Protein AF-A0A969K139-F1 (afdb_monomer)

Structure (mmCIF, N/CA/C/O backbone):
data_AF-A0A969K139-F1
#
_entry.id   AF-A0A969K139-F1
#
loop_
_atom_site.group_PDB
_atom_site.id
_atom_site.type_symbol
_atom_site.label_atom_id
_atom_site.label_alt_id
_atom_site.label_comp_id
_atom_site.label_asym_id
_atom_site.label_entity_id
_atom_site.label_seq_id
_atom_site.pdbx_PDB_ins_code
_atom_site.Cartn_x
_atom_site.Cartn_y
_atom_site.Cartn_z
_atom_site.occupancy
_atom_site.B_iso_or_equiv
_atom_site.auth_seq_id
_atom_site.auth_comp_id
_atom_site.auth_asym_id
_atom_site.auth_atom_id
_atom_site.pdbx_PDB_model_num
ATOM 1 N N . MET A 1 1 ? 28.674 -40.954 -43.377 1.00 73.88 1 MET A N 1
ATOM 2 C CA . MET A 1 1 ? 28.525 -39.480 -43.358 1.00 73.88 1 MET A CA 1
ATOM 3 C C . MET A 1 1 ? 29.908 -38.858 -43.342 1.00 73.88 1 MET A C 1
ATOM 5 O O . MET A 1 1 ? 30.751 -39.352 -42.604 1.00 73.88 1 MET A O 1
ATOM 9 N N . SER A 1 2 ? 30.179 -37.854 -44.178 1.00 93.88 2 SER A N 1
ATOM 10 C CA . SER A 1 2 ? 31.501 -37.220 -44.230 1.00 93.88 2 SER A CA 1
ATOM 11 C C . SER A 1 2 ? 31.693 -36.279 -43.036 1.00 93.88 2 SER A C 1
ATOM 13 O O . SER A 1 2 ? 30.776 -35.576 -42.612 1.00 93.88 2 SER A O 1
ATOM 15 N N . LEU A 1 3 ? 32.907 -36.259 -42.488 1.00 93.44 3 LEU A N 1
ATOM 16 C CA . LEU A 1 3 ? 33.293 -35.436 -41.337 1.00 93.44 3 LEU A CA 1
ATOM 17 C C . LEU A 1 3 ? 33.066 -33.929 -41.596 1.00 93.44 3 LEU A C 1
ATOM 19 O O . LEU A 1 3 ? 32.711 -33.182 -40.690 1.00 93.44 3 LEU A O 1
ATOM 23 N N . SER A 1 4 ? 33.152 -33.508 -42.861 1.00 93.56 4 SER A N 1
ATOM 24 C CA . SER A 1 4 ? 32.826 -32.150 -43.314 1.00 93.56 4 SER A CA 1
ATOM 25 C C . SER A 1 4 ? 31.363 -31.754 -43.045 1.00 93.56 4 SER A C 1
ATOM 27 O O . SER A 1 4 ? 31.111 -30.640 -42.586 1.00 93.56 4 SER A O 1
ATOM 29 N N . THR A 1 5 ? 30.401 -32.667 -43.237 1.00 96.19 5 THR A N 1
ATOM 30 C CA . THR A 1 5 ? 28.981 -32.396 -42.952 1.00 96.19 5 THR A CA 1
ATOM 31 C C . THR A 1 5 ? 28.747 -32.184 -41.459 1.00 96.19 5 THR A C 1
ATOM 33 O O . THR A 1 5 ? 28.040 -31.258 -41.072 1.00 96.19 5 THR A O 1
ATOM 36 N N . ILE A 1 6 ? 29.384 -32.996 -40.611 1.00 96.62 6 ILE A N 1
ATOM 37 C CA . ILE A 1 6 ? 29.243 -32.896 -39.151 1.00 96.62 6 ILE A CA 1
ATOM 38 C C . ILE A 1 6 ? 29.784 -31.550 -38.647 1.00 96.62 6 ILE A C 1
ATOM 40 O O . ILE A 1 6 ? 29.132 -30.892 -37.833 1.00 96.62 6 ILE A O 1
ATOM 44 N N . ILE A 1 7 ? 30.933 -31.102 -39.167 1.00 96.62 7 ILE A N 1
ATOM 45 C CA . ILE A 1 7 ? 31.527 -29.808 -38.795 1.00 96.62 7 ILE A CA 1
ATOM 46 C C . ILE A 1 7 ? 30.631 -28.646 -39.234 1.00 96.62 7 ILE A C 1
ATOM 48 O O . ILE A 1 7 ? 30.391 -27.732 -38.446 1.00 96.62 7 ILE A O 1
ATOM 52 N N . SER A 1 8 ? 30.101 -28.686 -40.459 1.00 96.12 8 SER A N 1
ATOM 53 C CA . SER A 1 8 ? 29.227 -27.625 -40.973 1.00 96.12 8 SER A CA 1
ATOM 54 C C . SER A 1 8 ? 27.947 -27.478 -40.142 1.00 96.12 8 SER A C 1
ATOM 56 O O . SER A 1 8 ? 27.584 -26.362 -39.766 1.00 96.12 8 SER A O 1
ATOM 58 N N . VAL A 1 9 ? 27.310 -28.597 -39.778 1.00 97.50 9 VAL A N 1
ATOM 59 C CA . VAL A 1 9 ? 26.106 -28.592 -38.931 1.00 97.50 9 VAL A CA 1
ATOM 60 C C . VAL A 1 9 ? 26.424 -28.079 -37.525 1.00 97.50 9 VAL A C 1
ATOM 62 O O . VAL A 1 9 ? 25.704 -27.229 -37.004 1.00 97.50 9 VAL A O 1
ATOM 65 N N . SER A 1 10 ? 27.530 -28.538 -36.932 1.00 97.69 10 SER A N 1
ATOM 66 C CA . SER A 1 10 ? 27.956 -28.109 -35.592 1.00 97.69 10 SER A CA 1
ATOM 67 C C . SER A 1 10 ? 28.217 -26.603 -35.526 1.00 97.69 10 SER A C 1
ATOM 69 O O . SER A 1 10 ? 27.772 -25.938 -34.592 1.00 97.69 10 SER A O 1
ATOM 71 N N . LEU A 1 11 ? 28.887 -26.046 -36.540 1.00 97.19 11 LEU A N 1
ATOM 72 C CA . LEU A 1 11 ? 29.184 -24.616 -36.606 1.00 97.19 11 LEU A CA 1
ATOM 73 C C . LEU A 1 11 ? 27.906 -23.773 -36.742 1.00 97.19 11 LEU A C 1
ATOM 75 O O . LEU A 1 11 ? 27.771 -22.752 -36.067 1.00 97.19 11 LEU A O 1
ATOM 79 N N . GLY A 1 12 ? 26.950 -24.223 -37.563 1.00 97.94 12 GLY A N 1
ATOM 80 C CA . GLY A 1 12 ? 25.647 -23.566 -37.692 1.00 97.94 12 GLY A CA 1
ATOM 81 C C . GLY A 1 12 ? 24.876 -23.547 -36.371 1.00 97.94 12 GLY A C 1
ATOM 82 O O . GLY A 1 12 ? 24.325 -22.516 -35.988 1.00 97.94 12 GLY A O 1
ATOM 83 N N . LEU A 1 13 ? 24.904 -24.658 -35.632 1.00 97.44 13 LEU A N 1
ATOM 84 C CA . LEU A 1 13 ? 24.244 -24.771 -34.334 1.00 97.44 13 LEU A CA 1
ATOM 85 C C . LEU A 1 13 ? 24.850 -23.792 -33.313 1.00 97.44 13 LEU A C 1
ATOM 87 O O . LEU A 1 13 ? 24.114 -23.044 -32.672 1.00 97.44 13 LEU A O 1
ATOM 91 N N . ILE A 1 14 ? 26.184 -23.733 -33.219 1.00 98.12 14 ILE A N 1
ATOM 92 C CA . ILE A 1 14 ? 26.899 -22.800 -32.328 1.00 98.12 14 ILE A CA 1
ATOM 93 C C . ILE A 1 14 ? 26.521 -21.348 -32.638 1.00 98.12 14 ILE A C 1
ATOM 95 O O . ILE A 1 14 ? 26.233 -20.582 -31.718 1.00 98.12 14 ILE A O 1
ATOM 99 N N . LEU A 1 15 ? 26.475 -20.974 -33.921 1.00 97.69 15 LEU A N 1
ATOM 100 C CA . LEU A 1 15 ? 26.108 -19.621 -34.339 1.00 97.69 15 LEU A CA 1
ATOM 101 C C . LEU A 1 15 ? 24.672 -19.263 -33.918 1.00 97.69 15 LEU A C 1
ATOM 103 O O . LEU A 1 15 ? 24.439 -18.163 -33.419 1.00 97.69 15 LEU A O 1
ATOM 107 N N . ILE A 1 16 ? 23.722 -20.192 -34.071 1.00 97.62 16 ILE A N 1
ATOM 108 C CA . ILE A 1 16 ? 22.319 -19.984 -33.675 1.00 97.62 16 ILE A CA 1
ATOM 109 C C . ILE A 1 16 ? 22.202 -19.805 -32.159 1.00 97.62 16 ILE A C 1
ATOM 111 O O . ILE A 1 16 ? 21.556 -18.860 -31.706 1.00 97.62 16 ILE A O 1
ATOM 115 N N . TYR A 1 17 ? 22.852 -20.662 -31.366 1.00 97.75 17 TYR A N 1
ATOM 116 C CA . TYR A 1 17 ? 22.840 -20.531 -29.905 1.00 97.75 17 TYR A CA 1
ATOM 117 C C . TYR A 1 17 ? 23.498 -19.232 -29.437 1.00 97.75 17 TYR A C 1
ATOM 119 O O . TYR A 1 17 ? 22.991 -18.578 -28.525 1.00 97.75 17 TYR A O 1
ATOM 127 N N . TYR A 1 18 ? 24.587 -18.822 -30.087 1.00 97.75 18 TYR A N 1
ATOM 128 C CA . TYR A 1 18 ? 25.242 -17.551 -29.801 1.00 97.75 18 TYR A CA 1
ATOM 129 C C . TYR A 1 18 ? 24.332 -16.355 -30.118 1.00 97.75 18 TYR A C 1
ATOM 131 O O . TYR A 1 18 ? 24.161 -15.469 -29.278 1.00 97.75 18 TYR A O 1
ATOM 139 N N . ALA A 1 19 ? 23.687 -16.355 -31.288 1.00 96.62 19 ALA A N 1
ATOM 140 C CA . ALA A 1 19 ? 22.736 -15.315 -31.674 1.00 96.62 19 ALA A CA 1
ATOM 141 C C . ALA A 1 19 ? 21.546 -15.241 -30.701 1.00 96.62 19 ALA A C 1
ATOM 143 O O . ALA A 1 19 ? 21.161 -14.150 -30.276 1.00 96.62 19 ALA A O 1
ATOM 144 N N . LEU A 1 20 ? 21.010 -16.391 -30.279 1.00 96.88 20 LEU A N 1
ATOM 145 C CA . LEU A 1 20 ? 19.939 -16.456 -29.284 1.00 96.88 20 LEU A CA 1
ATOM 146 C C . LEU A 1 20 ? 20.391 -15.886 -27.929 1.00 96.88 20 LEU A C 1
ATOM 148 O O . LEU A 1 20 ? 19.663 -15.105 -27.315 1.00 96.88 20 LEU A O 1
ATOM 152 N N . GLY A 1 21 ? 21.610 -16.214 -27.490 1.00 96.38 21 GLY A N 1
ATOM 153 C CA . GLY A 1 21 ? 22.200 -15.673 -26.265 1.00 96.38 21 GLY A CA 1
ATOM 154 C C . GLY A 1 21 ? 22.333 -14.149 -26.293 1.00 96.38 21 GLY A C 1
ATOM 155 O O . GLY A 1 21 ? 21.997 -13.479 -25.312 1.00 96.38 21 GLY A O 1
ATOM 156 N N . LEU A 1 22 ? 22.744 -13.584 -27.433 1.00 94.38 22 LEU A N 1
ATOM 157 C CA . LEU A 1 22 ? 22.803 -12.132 -27.617 1.00 94.38 22 LEU A CA 1
ATOM 158 C C . LEU A 1 22 ? 21.420 -11.477 -27.521 1.00 94.38 22 LEU A C 1
ATOM 160 O O . LEU A 1 22 ? 21.284 -10.459 -26.843 1.00 94.38 22 LEU A O 1
ATOM 164 N N . ILE A 1 23 ? 20.392 -12.072 -28.133 1.00 92.56 23 ILE A N 1
ATOM 165 C CA . ILE A 1 23 ? 19.014 -11.552 -28.085 1.00 92.56 23 ILE A CA 1
ATOM 166 C C . ILE A 1 23 ? 18.472 -11.563 -26.652 1.00 92.56 23 ILE A C 1
ATOM 168 O O . ILE A 1 23 ? 17.907 -10.564 -26.198 1.00 92.56 23 ILE A O 1
ATOM 172 N N . VAL A 1 24 ? 18.668 -12.658 -25.911 1.00 94.44 24 VAL A N 1
ATOM 173 C CA . VAL A 1 24 ? 18.209 -12.769 -24.514 1.00 94.44 24 VAL A CA 1
ATOM 174 C C . VAL A 1 24 ? 18.920 -11.748 -23.623 1.00 94.44 24 VAL A C 1
ATOM 176 O O . VAL A 1 24 ? 18.273 -11.079 -22.809 1.00 94.44 24 VAL A O 1
ATOM 179 N N . ASN A 1 25 ? 20.231 -11.567 -23.803 1.00 93.31 25 ASN A N 1
ATOM 180 C CA . ASN A 1 25 ? 20.997 -10.567 -23.061 1.00 93.31 25 ASN A CA 1
ATOM 181 C C . ASN A 1 25 ? 20.519 -9.140 -23.376 1.00 93.31 25 ASN A C 1
ATOM 183 O O . ASN A 1 25 ? 20.236 -8.372 -22.456 1.00 93.31 25 ASN A O 1
ATOM 187 N N . ALA A 1 26 ? 20.351 -8.804 -24.659 1.00 88.38 26 ALA A N 1
ATOM 188 C CA . ALA A 1 26 ? 19.850 -7.498 -25.086 1.00 88.38 26 ALA A CA 1
ATOM 189 C C . ALA A 1 26 ? 18.446 -7.218 -24.527 1.00 88.38 26 ALA A C 1
ATOM 191 O O . ALA A 1 26 ? 18.203 -6.157 -23.954 1.00 88.38 26 ALA A O 1
ATOM 192 N N . THR A 1 27 ? 17.544 -8.200 -24.599 1.00 85.31 27 THR A N 1
ATOM 193 C CA . THR A 1 27 ? 16.183 -8.090 -24.049 1.00 85.31 27 THR A CA 1
ATOM 194 C C . THR A 1 27 ? 16.218 -7.851 -22.540 1.00 85.31 27 THR A C 1
ATOM 196 O O . THR A 1 27 ? 15.540 -6.959 -22.032 1.00 85.31 27 THR A O 1
ATOM 199 N N . THR A 1 28 ? 17.067 -8.583 -21.814 1.00 81.38 28 THR A N 1
ATOM 200 C CA . THR A 1 28 ? 17.231 -8.413 -20.363 1.00 81.38 28 THR A CA 1
ATOM 201 C C . THR A 1 28 ? 17.750 -7.017 -20.010 1.00 81.38 28 THR A C 1
ATOM 203 O O . THR A 1 28 ? 17.299 -6.423 -19.030 1.00 81.38 28 THR A O 1
ATOM 206 N N . GLN A 1 29 ? 18.674 -6.467 -20.800 1.00 81.62 29 GLN A N 1
ATOM 207 C CA . GLN A 1 29 ? 19.185 -5.108 -20.598 1.00 81.62 29 GLN A CA 1
ATOM 208 C C . GLN A 1 29 ? 18.117 -4.044 -20.855 1.00 81.62 29 GLN A C 1
ATOM 210 O O . GLN A 1 29 ? 17.971 -3.134 -20.043 1.00 81.62 29 GLN A O 1
ATOM 215 N N . ILE A 1 30 ? 17.328 -4.184 -21.924 1.00 75.88 30 ILE A N 1
ATOM 216 C CA . ILE A 1 30 ? 16.218 -3.267 -22.225 1.00 75.88 30 ILE A CA 1
ATOM 217 C C . ILE A 1 30 ? 15.208 -3.253 -21.072 1.00 75.88 30 ILE A C 1
ATOM 219 O O . ILE A 1 30 ? 14.781 -2.184 -20.635 1.00 75.88 30 ILE A O 1
ATOM 223 N N . ILE A 1 31 ? 14.874 -4.428 -20.532 1.00 71.81 31 ILE A N 1
ATOM 224 C CA . ILE A 1 31 ? 13.971 -4.550 -19.383 1.00 71.81 31 ILE A CA 1
ATOM 225 C C . ILE A 1 31 ? 14.551 -3.830 -18.157 1.00 71.81 31 ILE A C 1
ATOM 227 O O . ILE A 1 31 ? 13.842 -3.050 -17.524 1.00 71.81 31 ILE A O 1
ATOM 231 N N . LYS A 1 32 ? 15.842 -4.028 -17.848 1.00 73.94 32 LYS A N 1
ATOM 232 C CA . LYS A 1 32 ? 16.517 -3.339 -16.730 1.00 73.94 32 LYS A CA 1
ATOM 233 C C . LYS A 1 32 ? 16.457 -1.819 -16.875 1.00 73.94 32 LYS A C 1
ATOM 235 O O . LYS A 1 32 ? 16.015 -1.143 -15.953 1.00 73.94 32 LYS A O 1
ATOM 240 N N . ILE A 1 33 ? 16.816 -1.300 -18.050 1.00 75.06 33 ILE A N 1
ATOM 241 C CA . ILE A 1 33 ? 16.790 0.142 -18.332 1.00 75.06 33 ILE A CA 1
ATOM 242 C C . ILE A 1 33 ? 15.369 0.694 -18.168 1.00 75.06 33 ILE A C 1
ATOM 244 O O . ILE A 1 33 ? 15.178 1.745 -17.559 1.00 75.06 33 ILE A O 1
ATOM 248 N N . SER A 1 34 ? 14.356 -0.028 -18.658 1.00 68.00 34 SER A N 1
ATOM 249 C CA . SER A 1 34 ? 12.962 0.396 -18.514 1.00 68.00 34 SER A CA 1
ATOM 250 C C . SER A 1 34 ? 12.518 0.476 -17.051 1.00 68.00 34 SER A C 1
ATOM 252 O O . SER A 1 34 ? 11.723 1.354 -16.713 1.00 68.00 34 SER A O 1
ATOM 254 N N . PHE A 1 35 ? 12.989 -0.427 -16.191 1.00 71.56 35 PHE A N 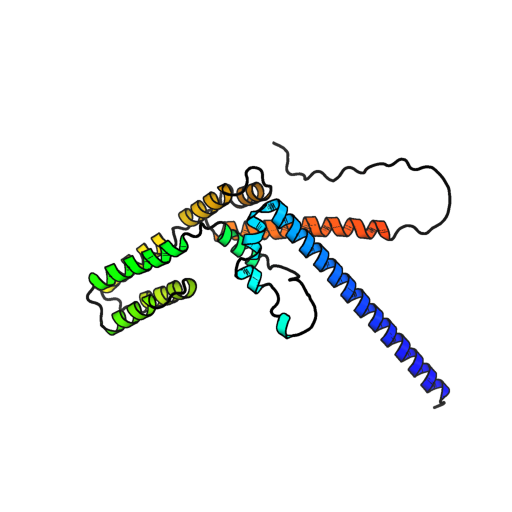1
ATOM 255 C CA . PHE A 1 35 ? 12.651 -0.409 -14.769 1.00 71.56 35 PHE A CA 1
ATOM 256 C C . PHE A 1 35 ? 13.389 0.690 -14.006 1.00 71.56 35 PHE A C 1
ATOM 258 O O . PHE A 1 35 ? 12.758 1.399 -13.224 1.00 71.56 35 PHE A O 1
ATOM 265 N N . ASP A 1 36 ? 14.674 0.906 -14.288 1.00 71.88 36 ASP A N 1
ATOM 266 C CA . ASP A 1 36 ? 15.454 1.965 -13.637 1.00 71.88 36 ASP A CA 1
ATOM 267 C C . ASP A 1 36 ? 14.887 3.357 -13.947 1.00 71.88 36 ASP A C 1
ATOM 269 O O . ASP A 1 36 ? 14.805 4.215 -13.065 1.00 71.88 36 ASP A O 1
ATOM 273 N N . LEU A 1 37 ? 14.430 3.579 -15.184 1.00 72.31 37 LEU A N 1
ATOM 274 C CA . LEU A 1 37 ? 13.776 4.832 -15.569 1.00 72.31 37 LEU A CA 1
ATOM 275 C C . LEU A 1 37 ? 12.460 5.049 -14.821 1.00 72.31 37 LEU A C 1
ATOM 277 O O . LEU A 1 37 ? 12.186 6.163 -14.377 1.00 72.31 37 LEU A O 1
ATOM 281 N N . ARG A 1 38 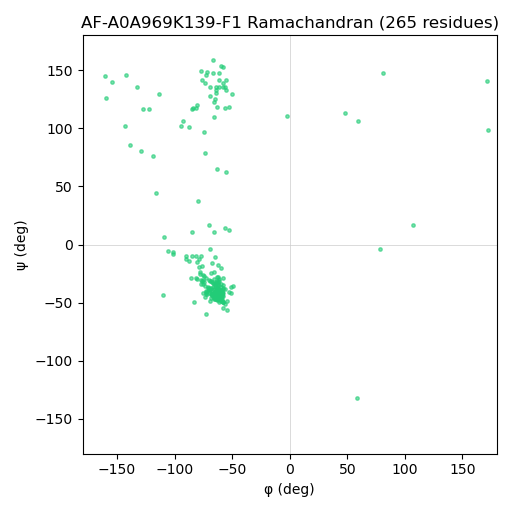? 11.658 3.994 -14.643 1.00 64.88 38 ARG A N 1
ATOM 282 C CA . ARG A 1 38 ? 10.404 4.069 -13.881 1.00 64.88 38 ARG A CA 1
ATOM 283 C C . ARG A 1 38 ? 10.653 4.316 -12.400 1.00 64.88 38 ARG A C 1
ATOM 285 O O . ARG A 1 38 ? 9.980 5.162 -11.826 1.00 64.88 38 ARG A O 1
ATOM 292 N N . ALA A 1 39 ? 11.633 3.640 -11.803 1.00 69.81 39 ALA A N 1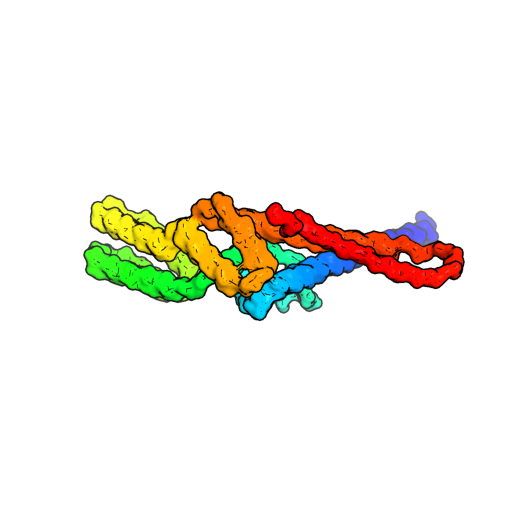
ATOM 293 C CA . ALA A 1 39 ? 11.992 3.833 -10.401 1.00 69.81 39 ALA A CA 1
ATOM 294 C C . ALA A 1 39 ? 12.482 5.264 -10.131 1.00 69.81 39 ALA A C 1
ATOM 296 O O . ALA A 1 39 ? 12.061 5.878 -9.154 1.00 69.81 39 ALA A O 1
ATOM 297 N N . ARG A 1 40 ? 13.295 5.836 -11.032 1.00 74.25 40 ARG A N 1
ATOM 298 C CA . ARG A 1 40 ? 13.719 7.246 -10.951 1.00 74.25 40 ARG A CA 1
ATOM 299 C C . ARG A 1 40 ? 12.560 8.216 -11.143 1.00 74.25 40 ARG A C 1
ATOM 301 O O . ARG A 1 40 ? 12.450 9.190 -10.410 1.00 74.25 40 ARG A O 1
ATOM 308 N N . ALA A 1 41 ? 11.679 7.943 -12.105 1.00 71.19 41 ALA A N 1
ATOM 309 C CA . ALA A 1 41 ? 10.490 8.758 -12.325 1.00 71.19 41 ALA A CA 1
ATOM 310 C C . ALA A 1 41 ? 9.553 8.731 -11.105 1.00 71.19 41 ALA A C 1
ATOM 312 O O . ALA A 1 41 ? 8.980 9.758 -10.742 1.00 71.19 41 ALA A O 1
ATOM 313 N N . LEU A 1 42 ? 9.431 7.577 -10.453 1.00 70.94 42 LEU A N 1
ATOM 314 C CA . LEU A 1 42 ? 8.669 7.420 -9.224 1.00 70.94 42 LEU A CA 1
ATOM 315 C C . LEU A 1 42 ? 9.340 8.159 -8.063 1.00 70.94 42 LEU A C 1
ATOM 317 O O . LEU A 1 42 ? 8.658 8.896 -7.365 1.00 70.94 42 LEU A O 1
ATOM 321 N N . SER A 1 43 ? 10.658 8.021 -7.877 1.00 75.88 43 SER A N 1
ATOM 322 C CA . SER A 1 43 ? 11.368 8.697 -6.785 1.00 75.88 43 SER A CA 1
ATOM 323 C C . SER A 1 43 ? 11.329 10.214 -6.936 1.00 75.88 43 SER A C 1
ATOM 325 O O . SER A 1 43 ? 11.063 10.919 -5.976 1.00 75.88 43 SER A O 1
ATOM 327 N N . GLU A 1 44 ? 11.558 10.723 -8.145 1.00 77.88 44 GLU A N 1
ATOM 328 C CA . GLU A 1 44 ? 11.494 12.156 -8.433 1.00 77.88 44 GLU A CA 1
ATOM 329 C C . GLU A 1 44 ? 10.066 12.684 -8.263 1.00 77.88 44 GLU A C 1
ATOM 331 O O . GLU A 1 44 ? 9.882 13.761 -7.711 1.00 77.88 44 GLU A O 1
ATOM 336 N N . MET A 1 45 ? 9.054 11.905 -8.662 1.00 73.00 45 MET A N 1
ATOM 337 C CA . MET A 1 45 ? 7.661 12.255 -8.394 1.00 73.00 45 MET A CA 1
ATOM 338 C C . MET A 1 45 ? 7.386 12.276 -6.891 1.00 73.00 45 MET A C 1
ATOM 340 O O . MET A 1 45 ? 6.807 13.239 -6.423 1.00 73.00 45 MET A O 1
ATOM 344 N N . LEU A 1 46 ? 7.820 11.269 -6.130 1.00 75.94 46 LEU A N 1
ATOM 345 C CA . LEU A 1 46 ? 7.666 11.228 -4.673 1.00 75.94 46 LEU A CA 1
ATOM 346 C C . LEU A 1 46 ? 8.325 12.426 -3.987 1.00 75.94 46 LEU A C 1
ATOM 348 O O . LEU A 1 46 ? 7.747 12.979 -3.059 1.00 75.94 46 LEU A O 1
ATOM 352 N N . VAL A 1 47 ? 9.520 12.816 -4.433 1.00 81.81 47 VAL A N 1
ATOM 353 C CA . VAL A 1 47 ? 10.247 13.972 -3.895 1.00 81.81 47 VAL A CA 1
ATOM 354 C C . VAL A 1 47 ? 9.532 15.279 -4.257 1.00 81.81 47 VAL A C 1
ATOM 356 O O . VAL A 1 47 ? 9.355 16.121 -3.383 1.00 81.81 47 VAL A O 1
ATOM 359 N N . ASP A 1 48 ? 9.047 15.430 -5.495 1.00 78.12 48 ASP A N 1
ATOM 360 C CA . ASP A 1 48 ? 8.235 16.588 -5.927 1.00 78.12 48 ASP A CA 1
ATOM 361 C C . ASP A 1 48 ? 6.887 16.656 -5.182 1.00 78.12 48 ASP A C 1
ATOM 363 O O . ASP A 1 48 ? 6.358 17.731 -4.910 1.00 78.12 48 ASP A O 1
ATOM 367 N N . VAL A 1 49 ? 6.324 15.493 -4.842 1.00 69.88 49 VAL A N 1
ATOM 368 C CA . VAL A 1 49 ? 4.999 15.338 -4.230 1.00 69.88 49 VAL A CA 1
ATOM 369 C C . VAL A 1 49 ? 5.052 15.548 -2.715 1.00 69.88 49 VAL A C 1
ATOM 371 O O . VAL A 1 49 ? 4.253 16.307 -2.174 1.00 69.88 49 VAL A O 1
ATOM 374 N N . MET A 1 50 ? 5.980 14.893 -2.022 1.00 72.50 50 MET A N 1
ATOM 375 C CA . MET A 1 50 ? 6.029 14.865 -0.554 1.00 72.50 50 MET A CA 1
ATOM 376 C C . MET A 1 50 ? 7.073 15.812 0.045 1.00 72.50 50 MET A C 1
ATOM 378 O O . MET A 1 50 ? 7.099 15.997 1.262 1.00 72.50 50 MET A O 1
ATOM 382 N N . GLY A 1 51 ? 7.929 16.421 -0.780 1.00 79.62 51 GLY A N 1
ATOM 383 C CA . GLY A 1 51 ? 8.995 17.301 -0.313 1.00 79.62 51 GLY A CA 1
ATOM 384 C C . GLY A 1 51 ? 9.951 16.582 0.643 1.00 79.62 51 GLY A C 1
ATOM 385 O O . GLY A 1 51 ? 10.402 15.463 0.382 1.00 79.62 51 GLY A O 1
ATOM 386 N N . GLU A 1 52 ? 10.248 17.220 1.774 1.00 77.69 52 GLU A N 1
ATOM 387 C CA . GLU A 1 52 ? 11.187 16.715 2.785 1.00 77.69 52 GLU A CA 1
ATOM 388 C C . GLU A 1 52 ? 10.697 15.421 3.467 1.00 77.69 52 GLU A C 1
ATOM 390 O O . GLU A 1 52 ? 11.499 14.534 3.750 1.00 77.69 52 GLU A O 1
ATOM 395 N N . LYS A 1 53 ? 9.371 15.229 3.582 1.00 71.62 53 LYS A N 1
ATOM 396 C CA . LYS A 1 53 ? 8.745 14.013 4.145 1.00 71.62 53 LYS A CA 1
ATOM 397 C C . LYS A 1 53 ? 8.897 12.768 3.261 1.00 71.62 53 LYS A C 1
ATOM 399 O O . LYS A 1 53 ? 8.496 11.668 3.640 1.00 71.62 53 LYS A O 1
ATOM 404 N N . SER A 1 54 ? 9.481 12.906 2.068 1.00 75.56 54 SER A N 1
ATOM 405 C CA . SER A 1 54 ? 9.724 11.768 1.176 1.00 75.56 54 SER A CA 1
ATOM 406 C C . SER A 1 54 ? 10.661 10.717 1.783 1.00 75.56 54 SER A C 1
ATOM 408 O O . SER A 1 54 ? 10.519 9.530 1.481 1.00 75.56 54 SER A O 1
ATOM 410 N N . GLN A 1 55 ? 11.585 11.124 2.661 1.00 75.38 55 GLN A N 1
ATOM 411 C CA . GLN A 1 55 ? 12.480 10.193 3.354 1.00 75.38 55 GLN A CA 1
ATOM 412 C C . GLN A 1 55 ? 11.746 9.338 4.390 1.00 75.38 55 GLN A C 1
ATOM 414 O O . GLN A 1 55 ? 12.045 8.148 4.494 1.00 75.38 55 GLN 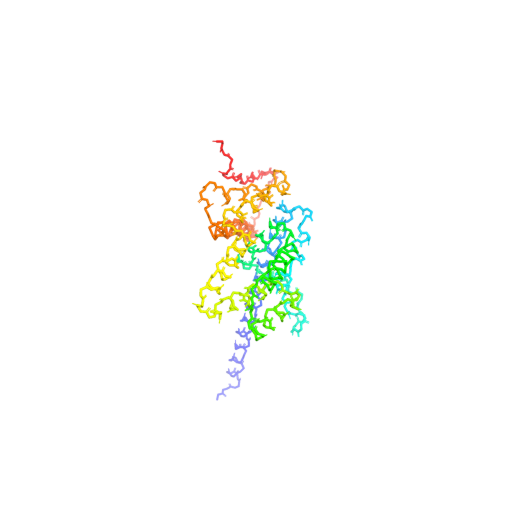A O 1
ATOM 419 N N . ASP A 1 56 ? 10.771 9.908 5.096 1.00 75.44 56 ASP A N 1
ATOM 420 C CA . ASP A 1 56 ? 9.966 9.196 6.095 1.00 75.44 56 ASP A CA 1
ATOM 421 C C . ASP A 1 56 ? 9.042 8.182 5.418 1.00 75.44 56 ASP A C 1
ATOM 423 O O . ASP A 1 56 ? 8.954 7.029 5.835 1.00 75.44 56 ASP A O 1
ATOM 427 N N . PHE A 1 57 ? 8.461 8.548 4.270 1.00 71.69 57 PHE A N 1
ATOM 428 C CA . PHE A 1 57 ? 7.675 7.613 3.463 1.00 71.69 57 PHE A CA 1
ATOM 429 C C . PHE A 1 57 ? 8.494 6.394 3.022 1.00 71.69 57 PHE A C 1
ATOM 431 O O . PHE A 1 57 ? 8.031 5.261 3.115 1.00 71.69 57 PHE A O 1
ATOM 438 N N . MET A 1 58 ? 9.745 6.594 2.592 1.00 70.75 58 MET A N 1
ATOM 439 C CA . MET A 1 58 ? 10.637 5.489 2.205 1.00 70.75 58 MET A CA 1
ATOM 440 C C . MET A 1 58 ? 11.049 4.597 3.388 1.00 70.75 58 MET A C 1
ATOM 442 O O . MET A 1 58 ? 11.556 3.489 3.170 1.00 70.75 58 MET A O 1
ATOM 446 N N . GLN A 1 59 ? 10.848 5.069 4.621 1.00 73.31 59 GLN A N 1
ATOM 447 C CA . GLN A 1 59 ? 11.065 4.308 5.846 1.00 73.31 59 GLN A CA 1
ATOM 448 C C . GLN A 1 59 ? 9.821 3.538 6.300 1.00 73.31 59 GLN A C 1
ATOM 450 O O . GLN A 1 59 ? 9.984 2.631 7.116 1.00 73.31 59 GLN A O 1
ATOM 455 N N . LEU A 1 60 ? 8.629 3.801 5.747 1.00 73.56 60 LEU A N 1
ATOM 456 C CA . LEU A 1 60 ? 7.421 3.048 6.092 1.00 73.56 60 LEU A CA 1
ATOM 457 C C . LEU A 1 60 ? 7.638 1.546 5.884 1.00 73.56 60 LEU A C 1
ATOM 459 O O . LEU A 1 60 ? 8.155 1.104 4.848 1.00 73.56 60 LEU A O 1
ATOM 463 N N . GLY A 1 61 ? 7.229 0.757 6.883 1.00 63.59 61 GLY A N 1
ATOM 464 C CA . GLY A 1 61 ? 7.451 -0.688 6.935 1.00 63.59 61 GLY A CA 1
ATOM 465 C C . GLY A 1 61 ? 6.971 -1.394 5.669 1.00 63.59 61 GLY A C 1
ATOM 466 O O . GLY A 1 61 ? 7.706 -2.202 5.104 1.00 63.59 61 GLY A O 1
ATOM 467 N N . LEU A 1 62 ? 5.813 -1.000 5.131 1.00 63.59 62 LEU A N 1
ATOM 468 C CA . LEU A 1 62 ? 5.272 -1.541 3.881 1.00 63.59 62 LEU A CA 1
ATOM 469 C C . LEU A 1 62 ? 6.220 -1.350 2.688 1.00 63.59 62 LEU A C 1
ATOM 471 O O . LEU A 1 62 ? 6.427 -2.283 1.916 1.00 63.59 62 LEU A O 1
ATOM 475 N N . ILE A 1 63 ? 6.879 -0.199 2.554 1.00 64.94 63 ILE A N 1
ATOM 476 C CA . ILE A 1 63 ? 7.828 0.050 1.455 1.00 64.94 63 ILE A CA 1
ATOM 477 C C . ILE A 1 63 ? 9.153 -0.671 1.707 1.00 64.94 63 ILE A C 1
ATOM 479 O O . ILE A 1 63 ? 9.788 -1.166 0.769 1.00 64.94 63 ILE A O 1
ATOM 483 N N . GLN A 1 64 ? 9.546 -0.827 2.972 1.00 64.75 64 GLN A N 1
ATOM 484 C CA . GLN A 1 64 ? 10.683 -1.671 3.330 1.00 64.75 64 GLN A CA 1
ATOM 485 C C . GLN A 1 64 ? 10.423 -3.155 3.052 1.00 64.75 64 GLN A C 1
ATOM 487 O O . GLN A 1 64 ? 11.352 -3.845 2.643 1.00 64.75 64 GLN A O 1
ATOM 492 N N . THR A 1 65 ? 9.187 -3.649 3.183 1.00 56.56 65 THR A N 1
ATOM 493 C CA . THR A 1 65 ? 8.857 -5.028 2.770 1.00 56.56 65 THR A CA 1
ATOM 494 C C . THR A 1 65 ? 8.916 -5.216 1.256 1.00 56.56 65 THR A C 1
ATOM 496 O O . THR A 1 65 ? 9.169 -6.323 0.782 1.00 56.56 65 THR A O 1
ATOM 499 N N . LEU A 1 66 ? 8.749 -4.132 0.490 1.00 55.41 66 LEU A N 1
ATOM 500 C CA . LEU A 1 66 ? 8.949 -4.156 -0.954 1.00 55.41 66 LEU A CA 1
ATOM 501 C C . LEU A 1 66 ? 10.427 -4.123 -1.343 1.00 55.41 66 LEU A C 1
ATOM 503 O O . LEU A 1 66 ? 10.740 -4.638 -2.418 1.00 55.41 66 LEU A O 1
ATOM 507 N N . LYS A 1 67 ? 11.344 -3.578 -0.509 1.00 56.00 67 LYS A N 1
ATOM 508 C CA . LYS A 1 67 ? 12.794 -3.778 -0.717 1.00 56.00 67 LYS A CA 1
ATOM 509 C C . LYS A 1 67 ? 12.998 -5.278 -0.825 1.00 56.00 67 LYS A C 1
ATOM 511 O O . LYS A 1 67 ? 12.658 -6.002 0.109 1.00 56.00 67 LYS A O 1
ATOM 516 N N . PRO A 1 68 ? 13.500 -5.777 -1.964 1.00 47.88 68 PRO A N 1
ATOM 517 C CA . PRO A 1 68 ? 13.428 -7.194 -2.200 1.00 47.88 68 PRO A CA 1
ATOM 518 C C . PRO A 1 68 ? 14.227 -7.889 -1.100 1.00 47.88 68 PRO A C 1
ATOM 520 O O . PRO A 1 68 ? 15.374 -7.524 -0.827 1.00 47.88 68 PRO A O 1
ATOM 523 N N . LEU A 1 69 ? 13.658 -8.959 -0.545 1.00 44.06 69 LEU A N 1
ATOM 524 C CA . LEU A 1 69 ? 14.309 -10.001 0.271 1.00 44.06 69 LEU A CA 1
ATOM 525 C C . LEU A 1 69 ? 15.555 -10.641 -0.413 1.00 44.06 69 LEU A C 1
ATOM 527 O O . LEU A 1 69 ? 16.106 -11.643 0.033 1.00 44.06 69 LEU A O 1
ATOM 531 N N . SER A 1 70 ? 16.040 -10.030 -1.495 1.00 41.91 70 SER A N 1
ATOM 532 C CA . SER A 1 70 ? 17.169 -10.345 -2.360 1.00 41.91 70 SER A CA 1
ATOM 533 C C . SER A 1 70 ? 18.534 -10.254 -1.687 1.00 41.91 70 SER A C 1
ATOM 535 O O . SER A 1 70 ? 19.500 -10.734 -2.277 1.00 41.91 70 SER A O 1
ATOM 537 N N . LYS A 1 71 ? 18.667 -9.706 -0.470 1.00 43.78 71 LYS A N 1
ATOM 538 C CA . LYS A 1 71 ? 19.975 -9.727 0.212 1.00 43.78 71 LYS A CA 1
ATOM 539 C C . LYS A 1 71 ? 20.479 -11.147 0.501 1.00 43.78 71 LYS A C 1
ATOM 541 O O . LYS A 1 71 ? 21.670 -11.307 0.732 1.00 43.78 71 LYS A O 1
ATOM 546 N N . ARG A 1 72 ? 19.616 -12.172 0.467 1.00 43.75 72 ARG A N 1
ATOM 547 C CA . ARG A 1 72 ? 20.023 -13.567 0.709 1.00 43.75 72 ARG A CA 1
ATOM 548 C C . ARG A 1 72 ? 20.091 -14.471 -0.512 1.00 43.75 72 ARG A C 1
ATOM 550 O O . ARG A 1 72 ? 20.542 -15.597 -0.341 1.00 43.75 72 ARG A O 1
ATOM 557 N N . LEU A 1 73 ? 19.684 -14.032 -1.706 1.00 42.81 73 LEU A N 1
ATOM 558 C CA . LEU A 1 73 ? 19.652 -14.955 -2.844 1.00 42.81 73 LEU A CA 1
ATOM 559 C C . LEU A 1 73 ? 20.692 -14.698 -3.927 1.00 42.81 73 LEU A C 1
ATOM 561 O O . LEU A 1 73 ? 21.310 -15.670 -4.337 1.00 42.81 73 LEU A O 1
ATOM 565 N N . ILE A 1 74 ? 20.974 -13.480 -4.388 1.00 43.50 74 ILE A N 1
ATOM 566 C CA . ILE A 1 74 ? 21.990 -13.283 -5.442 1.00 43.50 74 ILE A CA 1
ATOM 567 C C . ILE A 1 74 ? 22.564 -11.866 -5.322 1.00 43.50 74 ILE A C 1
ATOM 569 O O . ILE A 1 74 ? 21.802 -10.932 -5.094 1.00 43.50 74 ILE A O 1
ATOM 573 N N . ASN A 1 75 ? 23.882 -11.709 -5.502 1.00 45.72 75 ASN A N 1
ATOM 574 C CA . ASN A 1 75 ? 24.631 -10.447 -5.650 1.00 45.72 75 ASN A CA 1
ATOM 575 C C . ASN A 1 75 ? 24.106 -9.551 -6.803 1.00 45.72 75 ASN A C 1
ATOM 577 O O . ASN A 1 75 ? 24.807 -9.290 -7.779 1.00 45.72 75 ASN A O 1
ATOM 581 N N . GLN A 1 76 ? 22.863 -9.085 -6.728 1.00 44.66 76 GLN A N 1
ATOM 582 C CA . GLN A 1 76 ? 22.336 -7.999 -7.542 1.00 44.66 76 GLN A CA 1
ATOM 583 C C . GLN A 1 76 ? 21.723 -6.964 -6.608 1.00 44.66 76 GLN A C 1
ATOM 585 O O . GLN A 1 76 ? 20.729 -7.229 -5.934 1.00 44.66 76 GLN A O 1
ATOM 590 N N . GLU A 1 77 ? 22.307 -5.768 -6.619 1.00 45.72 77 GLU A N 1
ATOM 591 C CA . GLU A 1 77 ? 21.713 -4.515 -6.148 1.00 45.72 77 GLU A CA 1
ATOM 592 C C . GLU A 1 77 ? 20.483 -4.174 -7.006 1.00 45.72 77 GLU A C 1
ATOM 594 O O . GLU A 1 77 ? 20.472 -3.238 -7.802 1.00 45.72 77 GLU A O 1
ATOM 599 N N . LYS A 1 78 ? 19.449 -5.010 -6.932 1.00 50.41 78 LYS A N 1
ATOM 600 C CA . LYS A 1 78 ? 18.228 -4.858 -7.713 1.00 50.41 78 LYS A CA 1
ATOM 601 C C . LYS A 1 78 ? 17.247 -4.054 -6.870 1.00 50.41 78 LYS A C 1
ATOM 603 O O . LYS A 1 78 ? 16.724 -4.555 -5.879 1.00 50.41 78 LYS A O 1
ATOM 608 N N . GLY A 1 79 ? 17.046 -2.791 -7.237 1.00 51.62 79 GLY A N 1
ATOM 609 C CA . GLY A 1 79 ? 15.982 -1.964 -6.674 1.00 51.62 79 GLY A CA 1
ATOM 610 C C . GLY A 1 79 ? 14.605 -2.585 -6.930 1.00 51.62 79 GLY A C 1
ATOM 611 O O . GLY A 1 79 ? 14.420 -3.347 -7.881 1.00 51.62 79 GLY A O 1
ATOM 612 N N . VAL A 1 80 ? 13.643 -2.276 -6.061 1.00 52.88 80 VAL A N 1
ATOM 613 C CA . VAL A 1 80 ? 12.230 -2.647 -6.234 1.00 52.88 80 VAL A CA 1
ATOM 614 C C . VAL A 1 80 ? 11.752 -2.096 -7.573 1.00 52.88 80 VAL A C 1
ATOM 616 O O . VAL A 1 80 ? 11.787 -0.885 -7.773 1.00 52.88 80 VAL A O 1
ATOM 619 N N . SER A 1 81 ? 11.356 -2.960 -8.510 1.00 57.31 81 SER A N 1
ATOM 620 C CA . SER A 1 81 ? 11.087 -2.508 -9.881 1.00 57.31 81 SER A CA 1
ATOM 621 C C . SER A 1 81 ? 9.656 -2.013 -10.101 1.00 57.31 81 SER A C 1
ATOM 623 O O . SER A 1 81 ? 9.399 -1.351 -11.103 1.00 57.31 81 SER A O 1
ATOM 625 N N . GLU A 1 82 ? 8.732 -2.281 -9.178 1.00 65.94 82 GLU A N 1
ATOM 626 C CA . GLU A 1 82 ? 7.370 -1.751 -9.225 1.00 65.94 82 GLU A CA 1
ATOM 627 C C . GLU A 1 82 ? 6.745 -1.817 -7.830 1.00 65.94 82 GLU A C 1
ATOM 629 O O . GLU A 1 82 ? 6.748 -2.873 -7.198 1.00 65.94 82 GLU A O 1
ATOM 634 N N . ILE A 1 83 ? 6.238 -0.687 -7.334 1.00 71.31 83 ILE A N 1
ATOM 635 C CA . ILE A 1 83 ? 5.384 -0.671 -6.145 1.00 71.31 83 ILE A CA 1
ATOM 636 C C . ILE A 1 83 ? 3.973 -0.987 -6.650 1.00 71.31 83 ILE A C 1
ATOM 638 O O . ILE A 1 83 ? 3.456 -0.217 -7.462 1.00 71.31 83 ILE A O 1
ATOM 642 N N . PRO A 1 84 ? 3.334 -2.094 -6.229 1.00 81.12 84 PRO A N 1
ATOM 643 C CA . PRO A 1 84 ? 1.956 -2.363 -6.618 1.00 81.12 84 PRO A CA 1
ATOM 644 C C . PRO A 1 84 ? 1.065 -1.185 -6.220 1.00 81.12 84 PRO A C 1
ATOM 646 O O . PRO A 1 84 ? 1.156 -0.709 -5.087 1.00 81.12 84 PRO A O 1
ATOM 649 N N . LYS A 1 85 ? 0.169 -0.742 -7.110 1.00 86.25 85 LYS A N 1
ATOM 650 C CA . LYS A 1 85 ? -0.731 0.399 -6.852 1.00 86.25 85 LYS A CA 1
ATOM 651 C C . LYS A 1 85 ? -1.498 0.279 -5.535 1.00 86.25 85 LYS A C 1
ATOM 653 O O . LYS A 1 85 ? -1.639 1.253 -4.810 1.00 86.25 85 LYS A O 1
ATOM 658 N N . ARG A 1 86 ? -1.891 -0.952 -5.195 1.00 77.75 86 ARG A N 1
ATOM 659 C CA . ARG A 1 86 ? -2.583 -1.292 -3.953 1.00 77.75 86 ARG A CA 1
ATOM 660 C C . ARG A 1 86 ? -1.722 -1.024 -2.720 1.00 77.75 86 ARG A C 1
ATOM 662 O O . ARG A 1 86 ? -2.235 -0.579 -1.701 1.00 77.75 86 ARG A O 1
ATOM 669 N N . THR A 1 87 ? -0.430 -1.334 -2.798 1.00 76.25 87 THR A N 1
ATOM 670 C CA . THR A 1 87 ? 0.522 -1.082 -1.713 1.00 76.25 87 THR A CA 1
ATOM 671 C C . THR A 1 87 ? 0.816 0.407 -1.615 1.00 76.25 87 THR A C 1
ATOM 673 O O . THR A 1 87 ? 0.781 0.955 -0.524 1.00 76.25 87 THR A O 1
ATOM 676 N N . PHE A 1 88 ? 1.005 1.077 -2.754 1.00 82.56 88 PHE A N 1
ATOM 677 C CA . PHE A 1 88 ? 1.199 2.524 -2.800 1.00 82.56 88 PHE A CA 1
ATOM 678 C C . PHE A 1 88 ? 0.023 3.289 -2.174 1.00 82.56 88 PHE A C 1
ATOM 680 O O . PHE A 1 88 ? 0.240 4.142 -1.317 1.00 82.56 88 PHE A O 1
ATOM 687 N N . SER A 1 89 ? -1.218 2.968 -2.556 1.00 83.19 89 SER A N 1
ATOM 688 C CA . SER A 1 89 ? -2.408 3.644 -2.031 1.00 83.19 89 SER A CA 1
ATOM 689 C C . SER A 1 89 ? -2.561 3.437 -0.527 1.00 83.19 89 SER A C 1
ATOM 691 O O . SER A 1 89 ? -2.920 4.372 0.176 1.00 83.19 89 SER A O 1
ATOM 693 N N . LEU A 1 90 ? -2.266 2.232 -0.025 1.00 78.19 90 LEU A N 1
ATOM 694 C CA . LEU A 1 90 ? -2.291 1.950 1.410 1.00 78.19 90 LEU A CA 1
ATOM 695 C C . LEU A 1 90 ? -1.228 2.755 2.154 1.00 78.19 90 LEU A C 1
ATOM 697 O O . LEU A 1 90 ? -1.565 3.385 3.144 1.00 78.19 90 LEU A O 1
ATOM 701 N N . SER A 1 91 ? 0.005 2.816 1.647 1.00 79.50 91 SER A N 1
ATOM 702 C CA . SER A 1 91 ? 1.070 3.607 2.276 1.00 79.50 91 SER A CA 1
ATOM 703 C C . SER A 1 91 ? 0.769 5.107 2.273 1.00 79.50 91 SER A C 1
ATOM 705 O O . SER A 1 91 ? 1.114 5.799 3.222 1.00 79.50 91 SER A O 1
ATOM 707 N N . ILE A 1 92 ? 0.119 5.629 1.225 1.00 81.44 92 ILE A N 1
ATOM 708 C CA . ILE A 1 92 ? -0.342 7.026 1.197 1.00 81.44 92 ILE A CA 1
ATOM 709 C C . ILE A 1 92 ? -1.435 7.242 2.245 1.00 81.44 92 ILE A C 1
ATOM 711 O O . ILE A 1 92 ? -1.363 8.204 2.997 1.00 81.44 92 ILE A O 1
ATOM 715 N N . LEU A 1 93 ? -2.433 6.358 2.315 1.00 80.56 93 LEU A N 1
ATOM 716 C CA . LEU A 1 93 ? -3.506 6.469 3.305 1.00 80.56 93 LEU A CA 1
ATOM 717 C C . LEU A 1 93 ? -2.981 6.346 4.739 1.00 80.56 93 LEU A C 1
ATOM 719 O O . LEU A 1 93 ? -3.462 7.062 5.606 1.00 80.56 93 LEU A O 1
ATOM 723 N N . GLU A 1 94 ? -1.993 5.487 4.970 1.00 77.50 94 GLU A N 1
ATOM 724 C CA . GLU A 1 94 ? -1.306 5.334 6.253 1.00 77.50 94 GLU A CA 1
ATOM 725 C C . GLU A 1 94 ? -0.504 6.590 6.609 1.00 77.50 94 GLU A C 1
ATOM 727 O O . GLU A 1 94 ? -0.643 7.097 7.712 1.00 77.50 94 GLU A O 1
ATOM 732 N N . LEU A 1 95 ? 0.247 7.163 5.659 1.00 79.75 95 LEU A N 1
ATOM 733 C CA . LEU A 1 95 ? 0.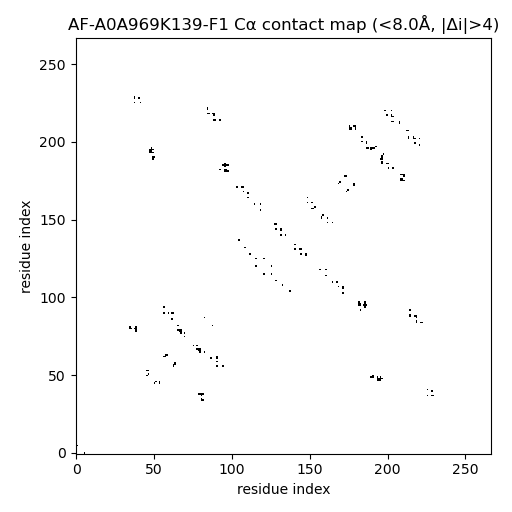975 8.421 5.873 1.00 79.75 95 LEU A CA 1
ATOM 734 C C . LEU A 1 95 ? 0.033 9.599 6.179 1.00 79.75 95 LEU A C 1
ATOM 736 O O . LEU A 1 95 ? 0.397 10.522 6.905 1.00 79.75 95 LEU A O 1
ATOM 740 N N . LEU A 1 96 ? -1.159 9.604 5.576 1.00 77.44 96 LEU A N 1
ATOM 741 C CA . LEU A 1 96 ? -2.167 10.647 5.776 1.00 77.44 96 LEU A CA 1
ATOM 742 C C . LEU A 1 96 ? -2.966 10.456 7.069 1.00 77.44 96 LEU A C 1
ATOM 744 O O . LEU A 1 96 ? -3.644 11.389 7.498 1.00 77.44 96 LEU A O 1
ATOM 748 N N . GLN A 1 97 ? -2.908 9.276 7.686 1.00 77.00 97 GLN A N 1
ATOM 749 C CA . GLN A 1 97 ? -3.484 9.065 9.003 1.00 77.00 97 GLN A CA 1
ATOM 750 C C . GLN A 1 97 ? -2.494 9.598 10.048 1.00 77.00 97 GLN A C 1
ATOM 752 O O . GLN A 1 97 ? -1.353 9.145 10.091 1.00 77.00 97 GLN A O 1
ATOM 757 N N . PRO A 1 98 ? -2.883 10.584 10.877 1.00 62.06 98 PRO A N 1
ATOM 758 C CA . PRO A 1 98 ? -2.017 11.038 11.958 1.00 62.06 98 PRO A CA 1
ATOM 759 C C . PRO A 1 98 ? -1.680 9.848 12.870 1.00 62.06 98 PRO A C 1
ATOM 761 O O . PRO A 1 98 ? -2.568 9.046 13.156 1.00 62.06 98 PRO A O 1
ATOM 764 N N . GLU A 1 99 ? -0.420 9.754 13.320 1.00 58.66 99 GLU A N 1
ATOM 765 C CA . GLU A 1 99 ? 0.196 8.682 14.141 1.00 58.66 99 GLU A CA 1
ATOM 766 C C . GLU A 1 99 ? -0.498 8.376 15.491 1.00 58.66 99 GLU A C 1
ATOM 768 O O . GLU A 1 99 ? 0.023 7.640 16.328 1.00 58.66 99 GLU A O 1
ATOM 773 N N . ASP A 1 100 ? -1.719 8.856 15.707 1.00 58.62 100 ASP A N 1
ATOM 774 C CA . ASP A 1 100 ? -2.505 8.665 16.921 1.00 58.62 100 ASP A CA 1
ATOM 775 C C . ASP A 1 100 ? -3.009 7.216 17.128 1.00 58.62 100 ASP A C 1
ATOM 777 O O . ASP A 1 100 ? -3.882 6.965 17.965 1.00 58.62 100 ASP A O 1
ATOM 781 N N . ASN A 1 101 ? -2.444 6.219 16.439 1.00 57.56 101 ASN A N 1
ATOM 782 C CA . ASN A 1 101 ? -2.732 4.804 16.696 1.00 57.56 101 ASN A CA 1
ATOM 783 C C . ASN A 1 101 ? -2.322 4.381 18.115 1.00 57.56 101 ASN A C 1
ATOM 785 O O . ASN A 1 101 ? -2.997 3.560 18.733 1.00 57.56 101 ASN A O 1
ATOM 789 N N . GLN A 1 102 ? -1.319 5.027 18.716 1.00 59.22 102 GLN A N 1
ATOM 790 C CA . GLN A 1 102 ? -0.962 4.764 20.114 1.00 59.22 102 GLN A CA 1
ATOM 791 C C . GLN A 1 102 ? -2.107 5.130 21.089 1.00 59.22 102 GLN A C 1
ATOM 793 O O . GLN A 1 102 ? -2.283 4.494 22.137 1.00 59.22 102 GLN A O 1
ATOM 798 N N . TYR A 1 103 ? -2.960 6.095 20.721 1.00 60.88 103 TYR A N 1
ATOM 799 C CA . TYR A 1 103 ? -4.172 6.421 21.477 1.00 60.88 103 TYR A CA 1
ATOM 800 C C . TYR A 1 103 ? -5.292 5.409 21.247 1.00 60.88 103 TYR A C 1
ATOM 802 O O . TYR A 1 103 ? -6.062 5.172 22.176 1.00 60.88 103 TYR A O 1
ATOM 810 N N . LEU A 1 104 ? -5.369 4.774 20.070 1.00 64.12 104 LEU A N 1
ATOM 811 C CA . LEU A 1 104 ? -6.323 3.690 19.813 1.00 64.12 104 LEU A CA 1
ATOM 812 C C . LEU A 1 104 ? -6.076 2.514 20.747 1.00 64.12 104 LEU A C 1
ATOM 814 O O . LEU A 1 104 ? -7.004 2.071 21.417 1.00 64.12 104 LEU A O 1
ATOM 818 N N . VAL A 1 105 ? -4.831 2.056 20.851 1.00 66.94 105 VAL A N 1
ATOM 819 C CA . VAL A 1 105 ? -4.455 0.938 21.730 1.00 66.94 105 VAL A CA 1
ATOM 820 C C . VAL A 1 105 ? -4.766 1.272 23.178 1.00 66.94 105 VAL A C 1
ATOM 822 O O . VAL A 1 105 ? -5.390 0.478 23.882 1.00 66.94 105 VAL A O 1
ATOM 825 N N . THR A 1 106 ? -4.398 2.480 23.605 1.00 70.69 106 THR A N 1
ATOM 826 C CA . THR A 1 106 ? -4.644 2.963 24.966 1.00 70.69 106 THR A CA 1
ATOM 827 C C . THR A 1 106 ? -6.143 3.072 25.260 1.00 70.69 106 THR A C 1
ATOM 829 O O . THR A 1 106 ? -6.598 2.687 26.337 1.00 70.69 106 THR A O 1
ATOM 832 N N . ALA A 1 107 ? -6.937 3.554 24.303 1.00 68.00 107 ALA A N 1
ATOM 833 C CA . ALA A 1 107 ? -8.380 3.693 24.446 1.00 68.00 107 ALA A CA 1
ATOM 834 C C . ALA A 1 107 ? -9.112 2.339 24.378 1.00 68.00 107 ALA A C 1
ATOM 836 O O . ALA A 1 107 ? -10.058 2.134 25.140 1.00 68.00 107 ALA A O 1
ATOM 837 N N . VAL A 1 108 ? -8.643 1.390 23.558 1.00 74.62 108 VAL A N 1
ATOM 838 C CA . VAL A 1 108 ? -9.092 -0.015 23.553 1.00 74.62 108 VAL A CA 1
ATOM 839 C C . VAL A 1 108 ? -8.797 -0.665 24.904 1.00 74.62 108 VAL A C 1
ATOM 841 O O . VAL A 1 108 ? -9.701 -1.246 25.504 1.00 74.62 108 VAL A O 1
ATOM 844 N N . HIS A 1 109 ? -7.578 -0.504 25.428 1.00 77.25 109 HIS A N 1
ATOM 845 C CA . HIS A 1 109 ? -7.184 -1.004 26.748 1.00 77.25 109 HIS A CA 1
ATOM 846 C C . HIS A 1 109 ? -8.061 -0.422 27.864 1.00 77.25 109 HIS A C 1
ATOM 848 O O . HIS A 1 109 ? -8.574 -1.162 28.705 1.00 77.25 109 HIS A O 1
ATOM 854 N N . LEU A 1 110 ? -8.293 0.895 27.861 1.00 75.94 110 LEU A N 1
ATOM 855 C CA . LEU A 1 110 ? -9.172 1.567 28.825 1.00 75.94 110 LEU A CA 1
ATOM 856 C C . LEU A 1 110 ? -10.621 1.076 28.733 1.00 75.94 110 LEU A C 1
ATOM 858 O O . LEU A 1 110 ? -11.257 0.844 29.764 1.00 75.94 110 LEU A O 1
ATOM 862 N N . ALA A 1 111 ? -11.144 0.903 27.518 1.00 72.56 111 ALA A N 1
ATOM 863 C CA . ALA A 1 111 ? -12.493 0.398 27.298 1.00 72.56 111 ALA A CA 1
ATOM 864 C C . ALA A 1 111 ? -12.638 -1.050 27.787 1.00 72.56 111 ALA A C 1
ATOM 866 O O . ALA A 1 111 ? -13.582 -1.350 28.518 1.00 72.56 111 ALA A O 1
ATOM 867 N N . LEU A 1 112 ? -11.685 -1.923 27.449 1.00 80.12 112 LEU A N 1
ATOM 868 C CA . LEU A 1 112 ? -11.668 -3.323 27.876 1.00 80.12 112 LEU A CA 1
ATOM 869 C C . LEU A 1 112 ? -11.563 -3.457 29.393 1.00 80.12 112 LEU A C 1
ATOM 871 O O . LEU A 1 112 ? -12.359 -4.185 29.981 1.00 80.12 112 LEU A O 1
ATOM 875 N N . ASN A 1 113 ? -10.678 -2.698 30.042 1.00 82.06 113 ASN A N 1
ATOM 876 C CA . ASN A 1 113 ? -10.572 -2.690 31.503 1.00 82.06 113 ASN A CA 1
ATOM 877 C C . ASN A 1 113 ? -11.874 -2.221 32.165 1.00 82.06 113 ASN A C 1
ATOM 879 O O . ASN A 1 113 ? -12.369 -2.853 33.097 1.00 82.06 113 ASN A O 1
ATOM 883 N N . ARG A 1 114 ? -12.508 -1.173 31.627 1.00 79.06 114 ARG A N 1
ATOM 884 C CA . ARG A 1 114 ? -13.796 -0.684 32.141 1.00 79.06 114 ARG A CA 1
ATOM 885 C C . ARG A 1 114 ? -14.924 -1.707 31.980 1.00 79.06 114 ARG A C 1
ATOM 887 O O . ARG A 1 114 ? -15.850 -1.737 32.790 1.00 79.06 114 ARG A O 1
ATOM 894 N N . ILE A 1 115 ? -14.871 -2.523 30.930 1.00 75.62 115 ILE A N 1
ATOM 895 C CA . ILE A 1 115 ? -15.821 -3.612 30.693 1.00 75.62 115 ILE A CA 1
ATOM 896 C C . ILE A 1 115 ? -15.555 -4.773 31.657 1.00 75.62 115 ILE A C 1
ATOM 898 O O . ILE A 1 115 ? -16.501 -5.271 32.268 1.00 75.62 115 ILE A O 1
ATOM 902 N N . LEU A 1 116 ? -14.293 -5.165 31.840 1.00 81.62 116 LEU A N 1
ATOM 903 C CA . LEU A 1 116 ? -13.895 -6.210 32.787 1.00 81.62 116 LEU A CA 1
ATOM 904 C C . LEU A 1 116 ? -14.353 -5.898 34.218 1.00 81.62 116 LEU A C 1
ATOM 906 O O . LEU A 1 116 ? -14.805 -6.800 34.919 1.00 81.62 116 LEU A O 1
ATOM 910 N N . ASP A 1 117 ? -14.300 -4.630 34.628 1.00 84.19 117 ASP A N 1
ATOM 911 C CA . ASP A 1 117 ? -14.749 -4.206 35.959 1.00 84.19 117 ASP A CA 1
ATOM 912 C C . ASP A 1 117 ? -16.276 -4.166 36.101 1.00 84.19 117 ASP A C 1
ATOM 914 O O . ASP A 1 117 ? -16.816 -4.394 37.186 1.00 84.19 117 ASP A O 1
ATOM 918 N N . LYS A 1 118 ? -16.999 -3.855 35.018 1.00 82.62 118 LYS A N 1
ATOM 919 C CA . LYS A 1 118 ? -18.454 -3.644 35.066 1.00 82.62 118 LYS A CA 1
ATOM 920 C C . LYS A 1 118 ? -19.256 -4.939 34.933 1.00 82.62 118 LYS A C 1
ATOM 922 O O . LYS A 1 118 ? -20.380 -5.008 35.436 1.00 82.62 118 LYS A O 1
ATOM 927 N N . PHE A 1 119 ? -18.722 -5.945 34.248 1.00 80.31 119 PHE A N 1
ATOM 928 C CA . PHE A 1 119 ? -19.444 -7.175 33.935 1.00 80.31 119 PHE A CA 1
ATOM 929 C C . PHE A 1 119 ? -18.827 -8.375 34.659 1.00 80.31 119 PHE A C 1
ATOM 931 O O . PHE A 1 119 ? -17.629 -8.621 34.577 1.00 80.31 119 PHE A O 1
ATOM 938 N N . ALA A 1 120 ? -19.664 -9.160 35.344 1.00 81.62 120 ALA A N 1
ATOM 939 C CA . ALA A 1 120 ? -19.260 -10.419 35.969 1.00 81.62 120 ALA A CA 1
ATOM 940 C C . ALA A 1 120 ? -19.043 -11.497 34.892 1.00 81.62 120 ALA A C 1
ATOM 942 O O . ALA A 1 120 ? -19.922 -12.315 34.627 1.00 81.62 120 ALA A O 1
ATOM 943 N N . LEU A 1 121 ? -17.893 -11.431 34.223 1.00 82.44 121 LEU A N 1
ATOM 944 C CA . LEU A 1 121 ? -17.476 -12.366 33.183 1.00 82.44 121 LEU A CA 1
ATOM 945 C C . LEU A 1 121 ? -16.985 -13.681 33.799 1.00 82.44 121 LEU A C 1
ATOM 947 O O . LEU A 1 121 ? -16.425 -13.708 34.896 1.00 82.44 121 LEU A O 1
ATOM 951 N N . ASP A 1 122 ? -17.169 -14.774 33.063 1.00 86.94 122 ASP A N 1
ATOM 952 C CA . ASP A 1 122 ? -16.572 -16.063 33.401 1.00 86.94 122 ASP A CA 1
ATOM 953 C C . ASP A 1 122 ? -15.027 -15.966 33.382 1.00 86.94 122 ASP A C 1
ATOM 955 O O . ASP A 1 122 ? -14.445 -15.218 32.591 1.00 86.94 122 ASP A O 1
ATOM 959 N N . ASN A 1 123 ? -14.352 -16.740 34.239 1.00 88.75 123 ASN A N 1
ATOM 960 C CA . ASN A 1 123 ? -12.888 -16.745 34.342 1.00 88.75 123 ASN A CA 1
ATOM 961 C C . ASN A 1 123 ? -12.181 -17.090 33.018 1.00 88.75 123 ASN A C 1
ATOM 963 O O . ASN A 1 123 ? -11.118 -16.537 32.742 1.00 88.75 123 ASN A O 1
ATOM 967 N N . ALA A 1 124 ? -12.744 -17.968 32.188 1.00 86.25 124 ALA A N 1
ATOM 968 C CA . ALA A 1 124 ? -12.188 -18.319 30.885 1.00 86.25 124 ALA A CA 1
ATOM 969 C C . ALA A 1 124 ? -12.262 -17.143 29.900 1.00 86.25 124 ALA A C 1
ATOM 971 O O . ALA A 1 124 ? -11.292 -16.867 29.191 1.00 86.25 124 ALA A O 1
ATOM 972 N N . THR A 1 125 ? -13.382 -16.417 29.875 1.00 82.00 125 THR A N 1
ATOM 973 C CA . THR A 1 125 ? -13.537 -15.202 29.061 1.00 82.00 125 THR A CA 1
ATOM 974 C C . THR A 1 125 ? -12.613 -14.088 29.545 1.00 82.00 125 THR A C 1
ATOM 976 O O . THR A 1 125 ? -11.943 -13.450 28.732 1.00 82.00 125 THR A O 1
ATOM 979 N N . ARG A 1 126 ? -12.501 -13.911 30.866 1.00 85.50 126 ARG A N 1
ATOM 980 C CA . ARG A 1 126 ? -11.570 -12.960 31.481 1.00 85.50 126 ARG A CA 1
ATOM 981 C C . ARG A 1 126 ? -10.121 -13.243 31.086 1.00 85.50 126 ARG A C 1
ATOM 983 O O . ARG A 1 126 ? -9.452 -12.346 30.592 1.00 85.50 126 ARG A O 1
ATOM 990 N N . GLN A 1 127 ? -9.674 -14.495 31.198 1.00 88.44 127 GLN A N 1
ATOM 991 C CA . GLN A 1 127 ? -8.317 -14.890 30.804 1.00 88.44 127 GLN A CA 1
ATOM 992 C C . GLN A 1 127 ? -8.043 -14.694 29.311 1.00 88.44 127 GLN A C 1
ATOM 994 O O . GLN A 1 127 ? -6.921 -14.364 28.936 1.00 88.44 127 GLN A O 1
ATOM 999 N N . LYS A 1 128 ? -9.041 -14.897 28.439 1.00 84.94 128 LYS A N 1
ATOM 1000 C CA . LYS A 1 128 ? -8.889 -14.596 27.007 1.00 84.94 128 LYS A CA 1
ATOM 1001 C C . LYS A 1 128 ? -8.693 -13.103 26.772 1.00 84.94 128 LYS A C 1
ATOM 1003 O O . LYS A 1 128 ? -7.812 -12.743 26.005 1.00 84.94 128 LYS A O 1
ATOM 1008 N N . ILE A 1 129 ? -9.482 -12.256 27.433 1.00 82.81 129 ILE A N 1
ATOM 1009 C CA . ILE A 1 129 ? -9.362 -10.800 27.308 1.00 82.81 129 ILE A CA 1
ATOM 1010 C C . ILE A 1 129 ? -8.030 -10.307 27.890 1.00 82.81 129 ILE A C 1
ATOM 1012 O O . ILE A 1 129 ? -7.354 -9.516 27.247 1.00 82.81 129 ILE A O 1
ATOM 1016 N N . GLU A 1 130 ? -7.613 -10.800 29.057 1.00 85.50 130 GLU A N 1
ATOM 1017 C CA . GLU A 1 130 ? -6.321 -10.440 29.663 1.00 85.50 130 GLU A CA 1
ATOM 1018 C C . GLU A 1 130 ? -5.143 -10.842 28.766 1.00 85.50 130 GLU A C 1
ATOM 1020 O O . GLU A 1 130 ? -4.232 -10.045 28.566 1.00 85.50 130 GLU A O 1
ATOM 1025 N N . LYS A 1 131 ? -5.207 -12.015 28.121 1.00 87.19 131 LYS A N 1
ATOM 1026 C CA . LYS A 1 131 ? -4.216 -12.406 27.108 1.00 87.19 131 LYS A CA 1
ATOM 1027 C C . LYS A 1 131 ? -4.193 -11.482 25.893 1.00 87.19 131 LYS A C 1
ATOM 1029 O O . LYS A 1 131 ? -3.129 -11.303 25.320 1.00 87.19 131 LYS A O 1
ATOM 1034 N N . LEU A 1 132 ? -5.329 -10.904 25.494 1.00 80.88 132 LEU A N 1
ATOM 1035 C CA . LEU A 1 132 ? -5.361 -9.913 24.411 1.00 80.88 132 LEU A CA 1
ATOM 1036 C C . LEU A 1 132 ? -4.714 -8.586 24.812 1.00 80.88 132 LEU A C 1
ATOM 1038 O O . LEU A 1 132 ? -4.151 -7.919 23.954 1.00 80.88 132 LEU A O 1
ATOM 1042 N N . LEU A 1 133 ? -4.777 -8.215 26.094 1.00 80.19 133 LEU A N 1
ATOM 1043 C CA . LEU A 1 133 ? -4.148 -6.999 26.622 1.00 80.19 133 LEU A CA 1
ATOM 1044 C C . LEU A 1 133 ? -2.623 -7.147 26.790 1.00 80.19 133 LEU A C 1
ATOM 1046 O O . LEU A 1 133 ? -1.917 -6.152 26.879 1.00 80.19 133 LEU A O 1
ATOM 1050 N N . GLU A 1 134 ? -2.092 -8.372 26.823 1.00 84.12 134 GLU A N 1
ATOM 1051 C CA . GLU A 1 134 ? -0.639 -8.615 26.819 1.00 84.12 134 GLU A CA 1
ATOM 1052 C C . GLU A 1 134 ? -0.005 -8.492 25.420 1.00 84.12 134 GLU A C 1
ATOM 1054 O O . GLU A 1 134 ? 1.222 -8.453 25.308 1.00 84.12 134 GLU A O 1
ATOM 1059 N N . TYR A 1 135 ? -0.805 -8.436 24.349 1.00 77.25 135 TYR A N 1
ATOM 1060 C CA . TYR A 1 135 ? -0.290 -8.273 22.990 1.00 77.25 135 TYR A CA 1
ATOM 1061 C C . TYR A 1 135 ? 0.012 -6.802 22.683 1.00 77.25 135 TYR A C 1
ATOM 1063 O O . TYR A 1 135 ? -0.884 -5.971 22.608 1.00 77.25 135 TYR A O 1
ATOM 1071 N N . ASP A 1 136 ? 1.285 -6.513 22.418 1.00 66.69 136 ASP A N 1
ATOM 1072 C CA . ASP A 1 136 ? 1.811 -5.173 22.101 1.00 66.69 136 ASP A CA 1
ATOM 1073 C C . ASP A 1 136 ? 1.683 -4.805 20.603 1.00 66.69 136 ASP A C 1
ATOM 1075 O O . ASP A 1 136 ? 2.317 -3.869 20.132 1.00 66.69 136 ASP A O 1
ATOM 1079 N N . ASN A 1 137 ? 0.944 -5.594 19.808 1.00 69.12 137 ASN A N 1
ATOM 1080 C CA . ASN A 1 137 ? 0.923 -5.470 18.345 1.00 69.12 137 ASN A CA 1
ATOM 1081 C C . ASN A 1 137 ? -0.500 -5.217 17.811 1.00 69.12 137 ASN A C 1
ATOM 1083 O O . ASN A 1 137 ? -1.381 -6.073 17.927 1.00 69.12 137 ASN A O 1
ATOM 1087 N N . ASP A 1 138 ? -0.699 -4.052 17.192 1.00 64.06 138 ASP A N 1
ATOM 1088 C CA . ASP A 1 138 ? -2.014 -3.425 16.978 1.00 64.06 138 ASP A CA 1
ATOM 1089 C C . ASP A 1 138 ? -2.910 -4.116 15.940 1.00 64.06 138 ASP A C 1
ATOM 1091 O O . ASP A 1 138 ? -4.128 -4.205 16.127 1.00 64.06 138 ASP A O 1
ATOM 1095 N N . GLU A 1 139 ? -2.337 -4.627 14.844 1.00 61.00 139 GLU A N 1
ATOM 1096 C CA . GLU A 1 139 ? -3.127 -5.213 13.746 1.00 61.00 139 GLU A CA 1
ATOM 1097 C C . GLU A 1 139 ? -3.818 -6.526 14.144 1.00 61.00 139 GLU A C 1
ATOM 1099 O O . GLU A 1 139 ? -4.956 -6.794 13.743 1.00 61.00 139 GLU A O 1
ATOM 1104 N N . ASP A 1 140 ? -3.147 -7.347 14.952 1.00 70.88 140 ASP A N 1
ATOM 1105 C CA . ASP A 1 140 ? -3.659 -8.666 15.329 1.00 70.88 140 ASP A CA 1
ATOM 1106 C C . ASP A 1 140 ? -4.671 -8.555 16.482 1.00 70.88 140 ASP A C 1
ATOM 1108 O O . ASP A 1 140 ? -5.642 -9.315 16.556 1.00 70.88 140 ASP A O 1
ATOM 1112 N N . LEU A 1 141 ? -4.514 -7.528 17.324 1.00 74.75 141 LEU A N 1
ATOM 1113 C CA . LEU A 1 141 ? -5.368 -7.256 18.477 1.00 74.75 141 LEU A CA 1
ATOM 1114 C C . LEU A 1 141 ? -6.820 -7.002 18.050 1.00 74.75 141 LEU A C 1
ATOM 1116 O O . LEU A 1 141 ? -7.738 -7.597 18.609 1.00 74.75 141 LEU A O 1
ATOM 1120 N N . LEU A 1 142 ? -7.054 -6.197 17.008 1.00 69.94 142 LEU A N 1
ATOM 1121 C CA . LEU A 1 142 ? -8.408 -5.905 16.515 1.00 69.94 142 LEU A CA 1
ATOM 1122 C C . LEU A 1 142 ? -9.112 -7.140 15.934 1.00 69.94 142 LEU A C 1
ATOM 1124 O O . LEU A 1 142 ? -10.320 -7.321 16.126 1.00 69.94 142 LEU A O 1
ATOM 1128 N N . THR A 1 143 ? -8.363 -7.996 15.237 1.00 76.38 143 THR A N 1
ATOM 1129 C CA . THR A 1 143 ? -8.895 -9.232 14.647 1.00 76.38 143 THR A CA 1
ATOM 1130 C C . THR A 1 143 ? -9.259 -10.228 15.740 1.00 76.38 143 THR A C 1
ATOM 1132 O O . THR A 1 143 ? -10.388 -10.724 15.779 1.00 76.38 143 THR A O 1
ATOM 1135 N N . GLN A 1 144 ? -8.350 -10.448 16.689 1.00 80.75 144 GLN A N 1
ATOM 1136 C CA . GLN A 1 144 ? -8.594 -11.346 17.810 1.00 80.75 144 GLN A CA 1
ATOM 1137 C C . GLN A 1 144 ? -9.695 -10.814 18.743 1.00 80.75 144 GLN A C 1
ATOM 1139 O O . GLN A 1 144 ? -10.531 -11.586 19.215 1.00 80.75 144 GLN A O 1
ATOM 1144 N N . LEU A 1 145 ? -9.775 -9.495 18.953 1.00 79.19 145 LEU A N 1
ATOM 1145 C CA . LEU A 1 145 ? -10.847 -8.858 19.719 1.00 79.19 145 LEU A CA 1
ATOM 1146 C C . LEU A 1 145 ? -12.212 -9.075 19.056 1.00 79.19 145 LEU A C 1
ATOM 1148 O O . LEU A 1 145 ? -13.179 -9.424 19.734 1.00 79.19 145 LEU A O 1
ATOM 1152 N N . ARG A 1 146 ? -12.297 -8.932 17.728 1.00 79.44 146 ARG A N 1
ATOM 1153 C CA . ARG A 1 146 ? -13.520 -9.222 16.964 1.00 79.44 146 ARG A CA 1
ATOM 1154 C C . ARG A 1 146 ? -13.953 -10.680 17.118 1.00 79.44 146 ARG A C 1
ATOM 1156 O O . ARG A 1 146 ? -15.148 -10.942 17.268 1.00 79.44 146 ARG A O 1
ATOM 1163 N N . ASP A 1 147 ? -13.011 -11.616 17.101 1.00 80.69 147 ASP A N 1
ATOM 1164 C CA . ASP A 1 147 ? -13.305 -13.039 17.277 1.00 80.69 147 ASP A CA 1
ATOM 1165 C C . ASP A 1 147 ? -13.732 -13.369 18.709 1.00 80.69 147 ASP A C 1
ATOM 1167 O O . ASP A 1 147 ? -14.700 -14.111 18.905 1.00 80.69 147 ASP A O 1
ATOM 1171 N N . VAL A 1 148 ? -13.108 -12.744 19.713 1.00 81.69 148 VAL A N 1
ATOM 1172 C CA . VAL A 1 148 ? -13.557 -12.847 21.108 1.00 81.69 148 VAL A CA 1
ATOM 1173 C C . VAL A 1 148 ? -14.984 -12.327 21.245 1.00 81.69 148 VAL A C 1
ATOM 1175 O O . VAL A 1 148 ? -15.823 -13.052 21.780 1.00 81.69 148 VAL A O 1
ATOM 1178 N N . ILE A 1 149 ? -15.301 -11.160 20.672 1.00 80.38 149 ILE A N 1
ATOM 1179 C CA . ILE A 1 149 ? -16.657 -10.584 20.679 1.00 80.38 149 ILE A CA 1
ATOM 1180 C C . ILE A 1 149 ? -17.684 -11.532 20.045 1.00 80.38 149 ILE A C 1
ATOM 1182 O O . ILE A 1 149 ? -18.813 -11.628 20.524 1.00 80.38 149 ILE A O 1
ATOM 1186 N N . ARG A 1 150 ? -17.313 -12.240 18.973 1.00 81.75 150 ARG A N 1
ATOM 1187 C CA . ARG A 1 150 ? -18.189 -13.217 18.302 1.00 81.75 150 ARG A CA 1
ATOM 1188 C C . ARG A 1 150 ? -18.349 -14.523 19.075 1.00 81.75 150 ARG A C 1
ATOM 1190 O O . ARG A 1 150 ? -19.364 -15.188 18.906 1.00 81.75 150 ARG A O 1
ATOM 1197 N N . SER A 1 151 ? -17.358 -1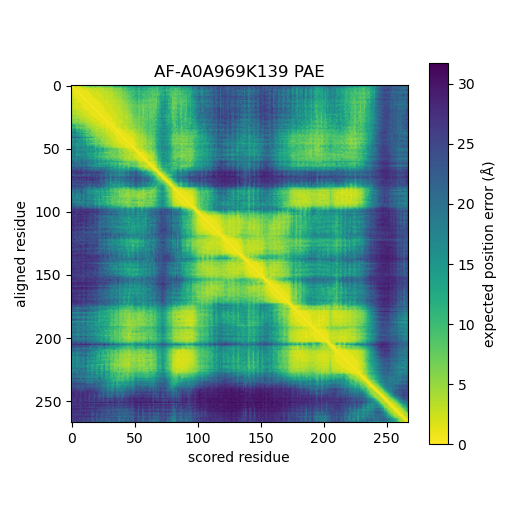4.894 19.884 1.00 81.44 151 SER A N 1
ATOM 1198 C CA . SER A 1 151 ? -17.370 -16.129 20.679 1.00 81.44 151 SER A CA 1
ATOM 1199 C C . SER A 1 151 ? -18.170 -16.028 21.981 1.00 81.44 151 SER A C 1
ATOM 1201 O O . SER A 1 151 ? -18.386 -17.037 22.650 1.00 81.44 151 SER A O 1
ATOM 1203 N N . LEU A 1 152 ? -18.587 -14.817 22.349 1.00 78.31 152 LEU A N 1
ATOM 1204 C CA . LEU A 1 152 ? -19.351 -14.551 23.557 1.00 78.31 152 LEU A CA 1
ATOM 1205 C C . LEU A 1 152 ? -20.781 -15.135 23.461 1.00 78.31 152 LEU A C 1
ATOM 1207 O O . LEU A 1 152 ? -21.432 -14.967 22.427 1.00 78.31 152 LEU A O 1
ATOM 1211 N N . PRO A 1 153 ? -21.288 -15.808 24.514 1.00 76.94 153 PRO A N 1
ATOM 1212 C CA . PRO A 1 153 ? -22.628 -16.397 24.521 1.00 76.94 153 PRO A CA 1
ATOM 1213 C C . PRO A 1 153 ? -23.723 -15.323 24.472 1.00 76.94 153 PRO A C 1
ATOM 1215 O O . PRO A 1 153 ? -23.568 -14.249 25.038 1.00 76.94 153 PRO A O 1
ATOM 1218 N N . ASP A 1 154 ? -24.856 -15.619 23.833 1.00 75.25 154 ASP A N 1
ATOM 1219 C CA . ASP A 1 154 ? -25.945 -14.658 23.566 1.00 75.25 154 ASP A CA 1
ATOM 1220 C C . ASP A 1 154 ? -26.862 -14.414 24.791 1.00 75.25 154 ASP A C 1
ATOM 1222 O O . ASP A 1 154 ? -28.083 -14.301 24.685 1.00 75.25 154 ASP A O 1
ATOM 1226 N N . GLU A 1 155 ? -26.282 -14.372 25.993 1.00 78.62 155 GLU A N 1
ATOM 1227 C CA . GLU A 1 155 ? -27.001 -13.984 27.208 1.00 78.62 155 GLU A CA 1
ATOM 1228 C C . GLU A 1 155 ? -27.272 -12.472 27.201 1.00 78.62 155 GLU A C 1
ATOM 1230 O O . GLU A 1 155 ? -26.449 -11.681 26.749 1.00 78.62 155 GLU A O 1
ATOM 1235 N N . GLU A 1 156 ? -28.410 -12.040 27.747 1.00 77.31 156 GLU A N 1
ATOM 1236 C CA . GLU A 1 156 ? -28.867 -10.638 27.712 1.00 77.31 156 GLU A CA 1
ATOM 1237 C C . GLU A 1 156 ? -27.793 -9.633 28.182 1.00 77.31 156 GLU A C 1
ATOM 1239 O O . GLU A 1 156 ? -27.543 -8.625 27.525 1.00 77.31 156 GLU A O 1
ATOM 1244 N N . LYS A 1 157 ? -27.055 -9.961 29.251 1.00 69.06 157 LYS A N 1
ATOM 1245 C CA . LYS A 1 157 ? -25.949 -9.132 29.774 1.00 69.06 157 LYS A CA 1
ATOM 1246 C C . LYS A 1 157 ? -24.730 -9.090 28.848 1.00 69.06 157 LYS A C 1
ATOM 1248 O O . LYS A 1 157 ? -23.999 -8.102 28.815 1.00 69.06 157 LYS A O 1
ATOM 1253 N N . VAL A 1 158 ? -24.496 -10.170 28.113 1.00 73.56 158 VAL A N 1
ATOM 1254 C CA . VAL A 1 158 ? -23.384 -10.310 27.170 1.00 73.56 158 VAL A CA 1
ATOM 1255 C C . VAL A 1 158 ? -23.710 -9.612 25.849 1.00 73.56 158 VAL A C 1
ATOM 1257 O O . VAL A 1 158 ? -22.820 -9.045 25.215 1.00 73.56 158 VAL A O 1
ATOM 1260 N N . ARG A 1 159 ? -24.992 -9.543 25.479 1.00 76.81 159 ARG A N 1
ATOM 1261 C CA . ARG A 1 159 ? -25.482 -8.742 24.353 1.00 76.81 159 ARG A CA 1
ATOM 1262 C C . ARG A 1 159 ? -25.228 -7.246 24.561 1.00 76.81 159 ARG A C 1
ATOM 1264 O O . ARG A 1 159 ? -24.770 -6.580 23.629 1.00 76.81 159 ARG A O 1
ATOM 1271 N N . ASP A 1 160 ? -25.446 -6.728 25.767 1.00 76.44 160 ASP A N 1
ATOM 1272 C CA . ASP A 1 160 ? -25.134 -5.330 26.100 1.00 76.44 160 ASP A CA 1
ATOM 1273 C C . ASP A 1 160 ? -23.630 -5.046 26.020 1.00 76.44 160 ASP A C 1
ATOM 1275 O O . ASP A 1 160 ? -23.210 -4.028 25.467 1.00 76.44 160 ASP A O 1
ATOM 1279 N N . LEU A 1 161 ? -22.807 -5.978 26.509 1.00 74.00 161 LEU A N 1
ATOM 1280 C CA . LEU A 1 161 ? -21.347 -5.903 26.432 1.00 74.00 161 LEU A CA 1
ATOM 1281 C C . LEU A 1 161 ? -20.848 -5.945 24.984 1.00 74.00 161 LEU A C 1
ATOM 1283 O O . LEU A 1 161 ? -20.024 -5.120 24.594 1.00 74.00 161 LEU A O 1
ATOM 1287 N N . ARG A 1 162 ? -21.389 -6.853 24.168 1.00 77.81 162 ARG A N 1
ATOM 1288 C CA . ARG A 1 162 ? -21.102 -6.946 22.733 1.00 77.81 162 ARG A CA 1
ATOM 1289 C C . ARG A 1 162 ? -21.474 -5.653 22.014 1.00 77.81 162 ARG A C 1
ATOM 1291 O O . ARG A 1 162 ? -20.687 -5.165 21.212 1.00 77.81 162 ARG A O 1
ATOM 1298 N N . THR A 1 163 ? -22.634 -5.080 22.321 1.00 78.75 163 THR A N 1
ATOM 1299 C CA . THR A 1 163 ? -23.088 -3.819 21.715 1.00 78.75 163 THR A CA 1
ATOM 1300 C C . THR A 1 163 ? -22.199 -2.651 22.143 1.00 78.75 163 THR A C 1
ATOM 1302 O O . THR A 1 163 ? -21.797 -1.848 21.308 1.00 78.75 163 THR A O 1
ATOM 1305 N N . ALA A 1 164 ? -21.818 -2.580 23.421 1.00 75.88 164 ALA A N 1
ATOM 1306 C CA . ALA A 1 164 ? -20.897 -1.562 23.919 1.00 75.88 164 ALA A CA 1
ATOM 1307 C C . ALA A 1 164 ? -19.501 -1.681 23.286 1.00 75.88 164 ALA A C 1
ATOM 1309 O O . ALA A 1 164 ? -18.927 -0.663 22.904 1.00 75.88 164 ALA A O 1
ATOM 1310 N N . LEU A 1 165 ? -18.973 -2.900 23.125 1.00 74.69 165 LEU A N 1
ATOM 1311 C CA . LEU A 1 165 ? -17.693 -3.148 22.453 1.00 74.69 165 LEU A CA 1
ATOM 1312 C C . LEU A 1 165 ? -17.733 -2.771 20.982 1.00 74.69 165 LEU A C 1
ATOM 1314 O O . LEU A 1 165 ? -16.816 -2.103 20.524 1.00 74.69 165 LEU A O 1
ATOM 1318 N N . LEU A 1 166 ? -18.787 -3.160 20.264 1.00 74.38 166 LEU A N 1
ATOM 1319 C CA . LEU A 1 166 ? -18.961 -2.802 18.858 1.00 74.38 166 LEU A CA 1
ATOM 1320 C C . LEU A 1 166 ? -19.085 -1.288 18.685 1.00 74.38 166 LEU A C 1
ATOM 1322 O O . LEU A 1 166 ? -18.352 -0.724 17.888 1.00 74.38 166 LEU A O 1
ATOM 1326 N N . ASN A 1 167 ? -19.891 -0.616 19.509 1.00 72.31 167 ASN A N 1
ATOM 1327 C CA . ASN A 1 167 ? -20.000 0.842 19.472 1.00 72.31 167 ASN A CA 1
ATOM 1328 C C . ASN A 1 167 ? -18.668 1.526 19.796 1.00 72.31 167 ASN A C 1
ATOM 1330 O O . ASN A 1 167 ? -18.347 2.546 19.202 1.00 72.31 167 ASN A O 1
ATOM 1334 N N . THR A 1 168 ? -17.891 0.982 20.737 1.00 69.31 168 THR A N 1
ATOM 1335 C CA . THR A 1 168 ? -16.582 1.545 21.097 1.00 69.31 168 THR A CA 1
ATOM 1336 C C . THR A 1 168 ? -15.566 1.301 19.984 1.00 69.31 168 THR A C 1
ATOM 1338 O O . THR A 1 168 ? -14.827 2.217 19.648 1.00 69.31 168 THR A O 1
ATOM 1341 N N . LEU A 1 169 ? -15.570 0.115 19.367 1.00 70.06 169 LEU A N 1
ATOM 1342 C CA . LEU A 1 169 ? -14.772 -0.214 18.184 1.00 70.06 169 LEU A CA 1
ATOM 1343 C C . LEU A 1 169 ? -15.119 0.684 17.000 1.00 70.06 169 LEU A C 1
ATOM 1345 O O . LEU A 1 169 ? -14.204 1.193 16.371 1.00 70.06 169 LEU A O 1
ATOM 1349 N N . ASP A 1 170 ? -16.399 0.933 16.738 1.00 69.19 170 ASP A N 1
ATOM 1350 C CA . ASP A 1 170 ? -16.843 1.856 15.690 1.00 69.19 170 ASP A CA 1
ATOM 1351 C C . ASP A 1 170 ? -16.428 3.302 16.007 1.00 69.19 170 ASP A C 1
ATOM 1353 O O . ASP A 1 170 ? -16.059 4.059 15.112 1.00 69.19 170 ASP A O 1
ATOM 1357 N N . LEU A 1 171 ? -16.414 3.694 17.286 1.00 65.12 171 LEU A N 1
ATOM 1358 C CA . LEU A 1 171 ? -15.941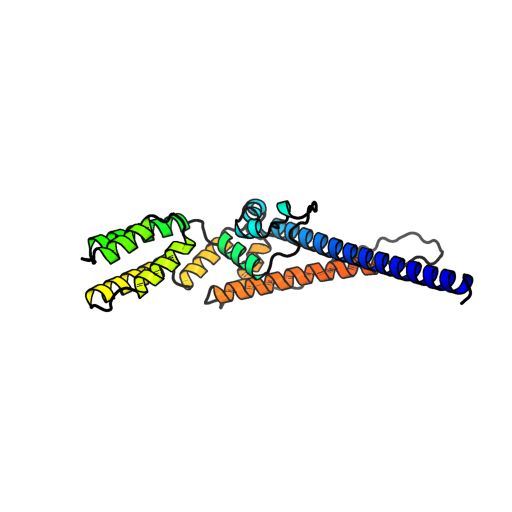 5.014 17.719 1.00 65.12 171 LEU A CA 1
ATOM 1359 C C . LEU A 1 171 ? -14.414 5.161 17.590 1.00 65.12 171 LEU A C 1
ATOM 1361 O O . LEU A 1 171 ? -13.921 6.235 17.247 1.00 65.12 171 LEU A O 1
ATOM 1365 N N . LEU A 1 172 ? -13.678 4.080 17.864 1.00 62.84 172 LEU A N 1
ATOM 1366 C CA . LEU A 1 172 ? -12.219 3.979 17.788 1.00 62.84 172 LEU A CA 1
ATOM 1367 C C . LEU A 1 172 ? -11.748 3.944 16.333 1.00 62.84 172 LEU A C 1
ATOM 1369 O O . LEU A 1 172 ? -11.048 4.849 15.880 1.00 62.84 172 LEU A O 1
ATOM 1373 N N . LEU A 1 173 ? -12.201 2.940 15.582 1.00 65.31 173 LEU A N 1
ATOM 1374 C CA . LEU A 1 173 ? -11.953 2.800 14.147 1.00 65.31 173 LEU A CA 1
ATOM 1375 C C . LEU A 1 173 ? -12.504 3.999 13.370 1.00 65.31 173 LEU A C 1
ATOM 1377 O O . LEU A 1 173 ? -12.027 4.285 12.275 1.00 65.31 173 LEU A O 1
ATOM 1381 N N . GLY A 1 174 ? -13.438 4.736 13.970 1.00 66.00 174 GLY A N 1
ATOM 1382 C CA . GLY A 1 174 ? -14.075 5.892 13.383 1.00 66.00 174 GLY A CA 1
ATOM 1383 C C . GLY A 1 174 ? -15.189 5.475 12.434 1.00 66.00 174 GLY A C 1
ATOM 1384 O O . GLY A 1 174 ? -15.097 4.453 11.753 1.00 66.00 174 GLY A O 1
ATOM 1385 N N . SER A 1 175 ? -16.244 6.291 12.351 1.00 69.38 175 SER A N 1
ATOM 1386 C CA . SER A 1 175 ? -17.155 6.187 11.217 1.00 69.38 175 SER A CA 1
ATOM 1387 C C . SER A 1 175 ? -16.360 6.386 9.916 1.00 69.38 175 SER A C 1
ATOM 1389 O O . SER A 1 175 ? -15.347 7.093 9.920 1.00 69.38 175 SER A O 1
ATOM 1391 N N . PRO A 1 176 ? -16.804 5.820 8.783 1.00 70.31 176 PRO A N 1
ATOM 1392 C CA . PRO A 1 176 ? -16.197 6.099 7.478 1.00 70.31 176 PRO A CA 1
ATOM 1393 C C . PRO A 1 176 ? -16.025 7.607 7.224 1.00 70.31 176 PRO A C 1
ATOM 1395 O O . PRO A 1 176 ? -15.002 8.048 6.705 1.00 70.31 176 PRO A O 1
ATOM 1398 N N . GLU A 1 177 ? -16.976 8.412 7.709 1.00 73.12 177 GLU A N 1
ATOM 1399 C CA . GLU A 1 177 ? -16.915 9.876 7.686 1.00 73.12 177 GLU A CA 1
ATOM 1400 C C . GLU A 1 177 ? -15.744 10.444 8.502 1.00 73.12 177 GLU A C 1
ATOM 1402 O O . GLU A 1 177 ? -15.072 11.371 8.051 1.00 73.12 177 GLU A O 1
ATOM 1407 N N . SER A 1 178 ? -15.455 9.898 9.689 1.00 76.19 178 SER A N 1
ATOM 1408 C CA . SER A 1 178 ? -14.333 10.372 10.503 1.00 76.19 178 SER A CA 1
ATOM 1409 C C . SER A 1 178 ? -12.983 9.903 9.961 1.00 76.19 178 SER A C 1
ATOM 1411 O O . SER A 1 178 ? -12.005 10.645 10.060 1.00 76.19 178 SER A O 1
ATOM 1413 N N . GLN A 1 179 ? -12.921 8.732 9.318 1.00 77.25 179 GLN A N 1
ATOM 1414 C CA . GLN A 1 179 ? -11.732 8.295 8.582 1.00 77.25 179 GLN A CA 1
ATOM 1415 C C . GLN A 1 179 ? -11.456 9.216 7.387 1.00 77.25 179 GLN A C 1
ATOM 1417 O O . GLN A 1 179 ? -10.324 9.670 7.217 1.00 77.25 179 GLN A O 1
ATOM 1422 N N . LEU A 1 180 ? -12.484 9.571 6.610 1.00 82.81 180 LEU A N 1
ATOM 1423 C CA . LEU A 1 180 ? -12.364 10.550 5.527 1.00 82.81 180 LEU A CA 1
ATOM 1424 C C . LEU A 1 180 ? -11.939 11.926 6.038 1.00 82.81 180 LEU A C 1
ATOM 1426 O O . LEU A 1 180 ? -11.033 12.525 5.463 1.00 82.81 180 LEU A O 1
ATOM 1430 N N . ALA A 1 181 ? -12.518 12.401 7.142 1.00 84.00 181 ALA A N 1
ATOM 1431 C CA . ALA A 1 181 ? -12.120 13.666 7.756 1.00 84.00 181 ALA A CA 1
ATOM 1432 C C . ALA A 1 181 ? -10.648 13.653 8.209 1.00 84.00 181 ALA A C 1
ATOM 1434 O O . ALA A 1 181 ? -9.937 14.641 8.022 1.00 84.00 181 ALA A O 1
ATOM 1435 N N . ARG A 1 182 ? -10.156 12.529 8.753 1.00 80.94 182 ARG A N 1
ATOM 1436 C CA . ARG A 1 182 ? -8.734 12.353 9.104 1.00 80.94 182 ARG A CA 1
ATOM 1437 C C . ARG A 1 182 ? -7.841 12.365 7.868 1.00 80.94 182 ARG A C 1
ATOM 1439 O O . ARG A 1 182 ? -6.829 13.056 7.875 1.00 80.94 182 ARG A O 1
ATOM 1446 N N . ILE A 1 183 ? -8.233 11.666 6.802 1.00 83.88 183 ILE A N 1
ATOM 1447 C CA . ILE A 1 183 ? -7.500 11.669 5.528 1.00 83.88 183 ILE A CA 1
ATOM 1448 C C . ILE A 1 183 ? -7.455 13.092 4.949 1.00 83.88 183 ILE A C 1
ATOM 1450 O O . ILE A 1 183 ? -6.387 13.559 4.561 1.00 83.88 183 ILE A O 1
ATOM 1454 N N . GLN A 1 184 ? -8.579 13.816 4.941 1.00 87.88 184 GLN A N 1
ATOM 1455 C CA . GLN A 1 184 ? -8.645 15.217 4.512 1.00 87.88 184 GLN A CA 1
ATOM 1456 C C . GLN A 1 184 ? -7.738 16.115 5.359 1.00 87.88 184 GLN A C 1
ATOM 1458 O O . GLN A 1 184 ? -7.002 16.934 4.808 1.00 87.88 184 GLN A O 1
ATOM 1463 N N . ALA A 1 185 ? -7.734 15.936 6.682 1.00 86.44 185 ALA A N 1
ATOM 1464 C CA . ALA A 1 185 ? -6.826 16.652 7.572 1.00 86.44 185 ALA A CA 1
ATOM 1465 C C . ALA A 1 185 ? -5.353 16.337 7.254 1.00 86.44 185 ALA A C 1
ATOM 1467 O O . ALA A 1 185 ? -4.538 17.256 7.184 1.00 86.44 185 ALA A O 1
ATOM 1468 N N . GLY A 1 186 ? -5.015 15.073 6.981 1.00 84.62 186 GLY A N 1
ATOM 1469 C CA . GLY A 1 186 ? -3.680 14.664 6.538 1.00 84.62 186 GLY A CA 1
ATOM 1470 C C . GLY A 1 186 ? -3.263 15.324 5.223 1.00 84.62 186 GLY A C 1
ATOM 1471 O O . GLY A 1 186 ? -2.135 15.796 5.090 1.00 84.62 186 GLY A O 1
ATOM 1472 N N . ILE A 1 187 ? -4.186 15.446 4.265 1.00 88.38 187 ILE A N 1
ATOM 1473 C CA . ILE A 1 187 ? -3.928 16.125 2.984 1.00 88.38 187 ILE A CA 1
ATOM 1474 C C . ILE A 1 187 ? -3.642 17.610 3.205 1.00 88.38 187 ILE A C 1
ATOM 1476 O O . ILE A 1 187 ? -2.740 18.161 2.572 1.00 88.38 187 ILE A O 1
ATOM 1480 N N . GLN A 1 188 ? -4.350 18.258 4.133 1.00 89.31 188 GLN A N 1
ATOM 1481 C CA . GLN A 1 188 ? -4.100 19.661 4.472 1.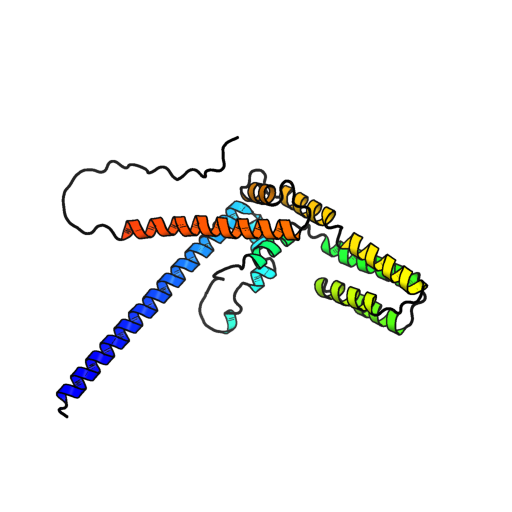00 89.31 188 GLN A CA 1
ATOM 1482 C C . GLN A 1 188 ? -2.727 19.893 5.118 1.00 89.31 188 GLN A C 1
ATOM 1484 O O . GLN A 1 188 ? -2.194 20.998 5.013 1.00 89.31 188 GLN A O 1
ATOM 1489 N N . GLN A 1 189 ? -2.127 18.869 5.733 1.00 85.38 189 GLN A N 1
ATOM 1490 C CA . GLN A 1 189 ? -0.762 18.936 6.269 1.00 85.38 189 GLN A CA 1
ATOM 1491 C C . GLN A 1 189 ? 0.325 18.823 5.190 1.00 85.38 189 GLN A C 1
ATOM 1493 O O . GLN A 1 189 ? 1.509 19.016 5.488 1.00 85.38 189 GLN A O 1
ATOM 1498 N N . LEU A 1 190 ? -0.035 18.490 3.946 1.00 83.56 190 LEU A N 1
ATOM 1499 C CA . LEU A 1 190 ? 0.906 18.519 2.831 1.00 83.56 190 LEU A CA 1
ATOM 1500 C C . LEU A 1 190 ? 1.238 19.973 2.452 1.00 83.56 190 LEU A C 1
ATOM 1502 O O . LEU A 1 190 ? 0.363 20.845 2.550 1.00 83.56 190 LEU A O 1
ATOM 1506 N N . PRO A 1 191 ? 2.469 20.246 1.967 1.00 84.25 191 PRO A N 1
ATOM 1507 C CA . PRO A 1 191 ? 2.886 21.589 1.578 1.00 84.25 191 PRO A CA 1
ATOM 1508 C C . PRO A 1 191 ? 1.876 22.255 0.639 1.00 84.25 191 PRO A C 1
ATOM 1510 O O . PRO A 1 191 ? 1.456 21.663 -0.367 1.00 84.25 191 PRO A O 1
ATOM 1513 N N . GLU A 1 192 ? 1.483 23.485 0.971 1.00 87.69 192 GLU A N 1
ATOM 1514 C CA . GLU A 1 192 ? 0.547 24.268 0.165 1.00 87.69 192 GLU A CA 1
ATOM 1515 C C . GLU A 1 192 ? 1.074 24.448 -1.263 1.00 87.69 192 GLU A C 1
ATOM 1517 O O . GLU A 1 192 ? 2.253 24.712 -1.495 1.00 87.69 192 GLU A O 1
ATOM 1522 N N . GLY A 1 193 ? 0.193 24.260 -2.247 1.00 83.12 193 GLY A N 1
ATOM 1523 C CA . GLY A 1 193 ? 0.544 24.371 -3.664 1.00 83.12 193 GLY A CA 1
ATOM 1524 C C . GLY A 1 193 ? 1.278 23.163 -4.258 1.00 83.12 193 GLY A C 1
ATOM 1525 O O . GLY A 1 193 ? 1.483 23.145 -5.475 1.00 83.12 193 GLY A O 1
ATOM 1526 N N . SER A 1 194 ? 1.617 22.138 -3.463 1.00 82.56 194 SER A N 1
ATOM 1527 C CA . SER A 1 194 ? 2.198 20.900 -3.996 1.00 82.56 194 SER A CA 1
ATOM 1528 C C . SER A 1 194 ? 1.235 20.210 -4.970 1.00 82.56 194 SER A C 1
ATOM 1530 O O . SER A 1 194 ? 0.016 20.168 -4.771 1.00 82.56 194 SER A O 1
ATOM 1532 N N . LYS A 1 195 ? 1.783 19.634 -6.049 1.00 80.00 195 LYS A N 1
ATOM 1533 C CA . LYS A 1 195 ? 0.986 18.856 -7.016 1.00 80.00 195 LYS A CA 1
ATOM 1534 C C . LYS A 1 195 ? 0.331 17.646 -6.353 1.00 80.00 195 LYS A C 1
ATOM 1536 O O . LYS A 1 195 ? -0.755 17.256 -6.757 1.00 80.00 195 LYS A O 1
ATOM 1541 N N . ALA A 1 196 ? 0.987 17.089 -5.336 1.00 79.38 196 ALA A N 1
ATOM 1542 C CA . ALA A 1 196 ? 0.487 16.010 -4.494 1.00 79.38 196 ALA A CA 1
ATOM 1543 C C . ALA A 1 196 ? -0.815 16.360 -3.806 1.00 79.38 196 ALA A C 1
ATOM 1545 O O . ALA A 1 196 ? -1.799 15.645 -3.952 1.00 79.38 196 ALA A O 1
ATOM 1546 N N . ARG A 1 197 ? -0.801 17.482 -3.084 1.00 86.81 197 ARG A N 1
ATOM 1547 C CA . ARG A 1 197 ? -1.951 17.968 -2.350 1.00 86.81 197 ARG A CA 1
ATOM 1548 C C . ARG A 1 197 ? -3.105 18.208 -3.303 1.00 86.81 197 ARG A C 1
ATOM 1550 O O . ARG A 1 197 ? -4.149 17.620 -3.100 1.00 86.81 197 ARG A O 1
ATOM 1557 N N . LYS A 1 198 ? -2.874 18.912 -4.416 1.00 88.62 198 LYS A N 1
ATOM 1558 C CA . LYS A 1 198 ? -3.908 19.124 -5.444 1.00 88.62 198 LYS A CA 1
ATOM 1559 C C . LYS A 1 198 ? -4.430 17.820 -6.047 1.00 88.62 198 LYS A C 1
ATOM 1561 O O . LYS A 1 198 ? -5.619 17.694 -6.297 1.00 88.62 198 LYS A O 1
ATOM 1566 N N . ALA A 1 199 ? -3.554 16.852 -6.307 1.00 83.62 199 ALA A N 1
ATOM 1567 C CA . ALA A 1 199 ? -3.955 15.562 -6.855 1.00 83.62 199 ALA A CA 1
ATOM 1568 C C . ALA A 1 199 ? -4.783 14.740 -5.859 1.00 83.62 199 ALA A C 1
ATOM 1570 O O . ALA A 1 199 ? -5.766 14.130 -6.264 1.00 83.62 199 ALA A O 1
ATOM 1571 N N . LEU A 1 200 ? -4.401 14.736 -4.581 1.00 86.19 200 LEU A N 1
ATOM 1572 C CA . LEU A 1 200 ? -5.113 14.038 -3.513 1.00 86.19 200 LEU A CA 1
ATOM 1573 C C . LEU A 1 200 ? -6.417 14.744 -3.146 1.00 86.19 200 LEU A C 1
ATOM 1575 O O . LEU A 1 200 ? -7.422 14.066 -2.981 1.00 86.19 200 LEU A O 1
ATOM 1579 N N . GLU A 1 201 ? -6.417 16.077 -3.096 1.00 91.25 201 GLU A N 1
ATOM 1580 C CA . GLU A 1 201 ? -7.620 16.904 -2.987 1.00 91.25 201 GLU A CA 1
ATOM 1581 C C . GLU A 1 201 ? -8.567 16.537 -4.125 1.00 91.25 201 GLU A C 1
ATOM 1583 O O . GLU A 1 201 ? -9.639 16.035 -3.838 1.00 91.25 201 GLU A O 1
ATOM 1588 N N . ASN A 1 202 ? -8.142 16.610 -5.391 1.00 88.69 202 ASN A N 1
ATOM 1589 C CA . ASN A 1 202 ? -8.977 16.232 -6.539 1.00 88.69 202 ASN A CA 1
ATOM 1590 C C . ASN A 1 202 ? -9.437 14.765 -6.510 1.00 88.69 202 ASN A C 1
ATOM 1592 O O . ASN A 1 202 ? -10.544 14.453 -6.944 1.00 88.69 202 ASN A O 1
ATOM 1596 N N . ALA A 1 203 ? -8.589 13.844 -6.040 1.00 84.06 203 ALA A N 1
ATOM 1597 C CA . ALA A 1 203 ? -8.954 12.436 -5.920 1.00 84.06 203 ALA A CA 1
ATOM 1598 C C . ALA A 1 203 ? -10.024 12.225 -4.841 1.00 84.06 203 ALA A C 1
ATOM 1600 O O . ALA A 1 203 ? -10.862 11.341 -4.989 1.00 84.06 203 ALA A O 1
ATOM 1601 N N . ILE A 1 204 ? -10.021 13.028 -3.780 1.00 84.31 204 ILE A N 1
ATOM 1602 C CA . ILE A 1 204 ? -10.922 12.886 -2.630 1.00 84.31 204 ILE A CA 1
ATOM 1603 C C . ILE A 1 204 ? -12.086 13.891 -2.681 1.00 84.31 204 ILE A C 1
ATOM 1605 O O . ILE A 1 204 ? -13.031 13.774 -1.904 1.00 84.31 204 ILE A O 1
ATOM 1609 N N . ASP A 1 205 ? -12.072 14.823 -3.636 1.00 83.25 205 ASP A N 1
ATOM 1610 C CA . ASP A 1 205 ? -13.074 15.876 -3.757 1.00 83.25 205 ASP A CA 1
ATOM 1611 C C . ASP A 1 205 ? -14.472 15.348 -4.126 1.00 83.25 205 ASP A C 1
ATOM 1613 O O . ASP A 1 205 ? -14.631 14.238 -4.660 1.00 83.25 205 ASP A O 1
ATOM 1617 N N . PHE A 1 206 ? -15.462 16.190 -3.806 1.00 56.94 206 PHE A N 1
ATOM 1618 C CA . PHE A 1 206 ? -16.920 16.008 -3.825 1.00 56.94 206 PHE A CA 1
ATOM 1619 C C . PHE A 1 206 ? -17.440 14.652 -4.344 1.00 56.94 206 PHE A C 1
ATOM 1621 O O . PHE A 1 206 ? -17.427 14.350 -5.540 1.00 56.94 206 PHE A O 1
ATOM 1628 N N . GLY A 1 207 ? -17.997 13.865 -3.418 1.00 69.81 207 GLY A N 1
ATOM 1629 C CA . GLY A 1 207 ? -18.745 12.636 -3.709 1.00 69.81 207 GLY A CA 1
ATOM 1630 C C . GLY A 1 207 ? -18.020 11.339 -3.361 1.00 69.81 207 GLY A C 1
ATOM 1631 O O . GLY A 1 207 ? -18.388 10.288 -3.879 1.00 69.81 207 GLY A O 1
ATOM 1632 N N . VAL A 1 208 ? -16.968 11.403 -2.542 1.00 80.44 208 VAL A N 1
ATOM 1633 C CA . VAL A 1 208 ? -16.375 10.222 -1.910 1.00 80.44 208 VAL A CA 1
ATOM 1634 C C . VAL A 1 208 ? -16.993 10.068 -0.526 1.00 80.44 208 VAL A C 1
ATOM 1636 O O . VAL A 1 208 ? -16.618 10.781 0.399 1.00 80.44 208 VAL A O 1
ATOM 1639 N N . ASP A 1 209 ? -17.933 9.135 -0.399 1.00 83.50 209 ASP A N 1
ATOM 1640 C CA . ASP A 1 209 ? -18.612 8.845 0.874 1.00 83.50 209 ASP A CA 1
ATOM 1641 C C . ASP A 1 209 ? -17.883 7.761 1.693 1.00 83.50 209 ASP A C 1
ATOM 1643 O O . ASP A 1 209 ? -18.213 7.517 2.851 1.00 83.50 209 ASP A O 1
ATOM 1647 N N . ASP A 1 210 ? -16.888 7.098 1.089 1.00 82.31 210 ASP A N 1
ATOM 1648 C CA . ASP A 1 210 ? -16.188 5.951 1.669 1.00 82.31 210 ASP A CA 1
ATOM 1649 C C . ASP A 1 210 ? -14.681 5.951 1.341 1.00 82.31 210 ASP A C 1
ATOM 1651 O O . ASP A 1 210 ? -14.243 6.322 0.246 1.00 82.31 210 ASP A O 1
ATOM 1655 N N . VAL A 1 211 ? -13.879 5.467 2.286 1.00 80.75 211 VAL A N 1
ATOM 1656 C CA . VAL A 1 211 ? -12.427 5.277 2.183 1.00 80.75 211 VAL A CA 1
ATOM 1657 C C . VAL A 1 211 ? -12.061 4.329 1.039 1.00 80.75 211 VAL A C 1
ATOM 1659 O O . VAL A 1 211 ? -11.060 4.551 0.352 1.00 80.75 211 VAL A O 1
ATOM 1662 N N . ASP A 1 212 ? -12.884 3.317 0.760 1.00 81.88 212 ASP A N 1
ATOM 1663 C CA . ASP A 1 212 ? -12.643 2.403 -0.364 1.00 81.88 212 ASP A CA 1
ATOM 1664 C C . ASP A 1 212 ? -12.744 3.111 -1.728 1.00 81.88 212 ASP A C 1
ATOM 1666 O O . ASP A 1 212 ? -11.983 2.819 -2.664 1.00 81.88 212 ASP A O 1
ATOM 1670 N N . GLN A 1 213 ? -13.628 4.104 -1.843 1.00 85.31 213 GLN A N 1
ATOM 1671 C CA . GLN A 1 213 ? -13.716 4.938 -3.040 1.00 85.31 213 GLN A CA 1
ATOM 1672 C C . GLN A 1 213 ? -12.516 5.887 -3.145 1.00 85.31 213 GLN A C 1
ATOM 1674 O O . GLN A 1 213 ? -11.928 5.995 -4.227 1.00 85.31 213 GLN A O 1
ATOM 1679 N N . ALA A 1 214 ? -12.100 6.508 -2.031 1.00 85.25 214 ALA A N 1
ATOM 1680 C CA . ALA A 1 214 ? -10.887 7.331 -1.972 1.00 85.25 214 ALA A CA 1
ATOM 1681 C C . ALA A 1 214 ? -9.665 6.537 -2.459 1.00 85.25 214 ALA A C 1
ATOM 1683 O O . ALA A 1 214 ? -8.930 6.975 -3.348 1.00 85.25 214 ALA A O 1
ATOM 1684 N N . ARG A 1 215 ? -9.499 5.316 -1.941 1.00 88.12 215 ARG A N 1
ATOM 1685 C CA . ARG A 1 215 ? -8.444 4.382 -2.343 1.00 88.12 215 ARG A CA 1
ATOM 1686 C C . ARG A 1 215 ? -8.477 4.108 -3.843 1.00 88.12 215 ARG A C 1
ATOM 1688 O O . ARG A 1 215 ? -7.451 4.234 -4.505 1.00 88.12 215 ARG A O 1
ATOM 1695 N N . THR A 1 216 ? -9.642 3.752 -4.381 1.00 88.94 216 THR A N 1
ATOM 1696 C CA . THR A 1 216 ? -9.796 3.423 -5.807 1.00 88.94 216 THR A CA 1
ATOM 1697 C C . THR A 1 216 ? -9.393 4.600 -6.701 1.00 88.94 216 THR A C 1
ATOM 1699 O O . THR A 1 216 ? -8.727 4.407 -7.721 1.00 88.94 216 THR A O 1
ATOM 1702 N N . ARG A 1 217 ? -9.734 5.833 -6.308 1.00 87.94 217 ARG A N 1
ATOM 1703 C CA . ARG A 1 217 ? -9.345 7.047 -7.041 1.00 87.94 217 ARG A CA 1
ATOM 1704 C C . ARG A 1 217 ? -7.844 7.333 -6.947 1.00 87.94 217 ARG A C 1
ATOM 1706 O O . ARG A 1 217 ? -7.241 7.682 -7.960 1.00 87.94 217 ARG A O 1
ATOM 1713 N N . ILE A 1 218 ? -7.221 7.117 -5.786 1.00 87.81 218 ILE A N 1
ATOM 1714 C CA . ILE A 1 218 ? -5.758 7.213 -5.626 1.00 87.81 218 ILE A CA 1
ATOM 1715 C C . ILE A 1 218 ? -5.045 6.171 -6.501 1.00 87.81 218 ILE A C 1
ATOM 1717 O O . ILE A 1 218 ? -4.056 6.495 -7.160 1.00 87.81 218 ILE A O 1
ATOM 1721 N N . GLU A 1 219 ? -5.551 4.935 -6.552 1.00 88.69 219 GLU A N 1
ATOM 1722 C CA . GLU A 1 219 ? -5.007 3.879 -7.416 1.00 88.69 219 GLU A CA 1
ATOM 1723 C C . GLU A 1 219 ? -5.110 4.252 -8.905 1.00 88.69 219 GLU A C 1
ATOM 1725 O O . GLU A 1 219 ? -4.149 4.063 -9.653 1.00 88.69 219 GLU A O 1
ATOM 1730 N N . ALA A 1 220 ? -6.241 4.821 -9.335 1.00 87.44 220 ALA A N 1
ATOM 1731 C CA . ALA A 1 220 ? -6.425 5.293 -10.708 1.00 87.44 220 ALA A CA 1
ATOM 1732 C C . ALA A 1 220 ? -5.479 6.455 -11.052 1.00 87.44 220 ALA A C 1
ATOM 1734 O O . ALA A 1 220 ? -4.827 6.437 -12.098 1.00 87.44 220 ALA A O 1
ATOM 1735 N N . TRP A 1 221 ? -5.346 7.427 -10.146 1.00 86.25 221 TRP A N 1
ATOM 1736 C CA . TRP A 1 221 ? -4.403 8.533 -10.296 1.00 86.25 221 TRP A CA 1
ATOM 1737 C C . TRP A 1 221 ? -2.956 8.041 -10.421 1.00 86.25 221 TRP A C 1
ATOM 1739 O O . TRP A 1 221 ? -2.223 8.503 -11.298 1.00 86.25 221 TRP A O 1
ATOM 1749 N N . TYR A 1 222 ? -2.553 7.081 -9.584 1.00 85.56 222 TYR A N 1
ATOM 1750 C CA . TYR A 1 222 ? -1.226 6.473 -9.650 1.00 85.56 222 TYR A CA 1
ATOM 1751 C C . TYR A 1 222 ? -0.976 5.815 -11.014 1.00 85.56 222 TYR A C 1
ATOM 1753 O O . TYR A 1 222 ? 0.048 6.076 -11.652 1.00 85.56 222 TYR A O 1
ATOM 1761 N N . ASP A 1 223 ? -1.930 5.008 -11.491 1.00 85.69 223 ASP A N 1
ATOM 1762 C CA . ASP A 1 223 ? -1.841 4.346 -12.795 1.00 85.69 223 ASP A CA 1
ATOM 1763 C C . ASP A 1 223 ? -1.688 5.376 -13.931 1.00 85.69 223 ASP A C 1
ATOM 1765 O O . ASP A 1 223 ? -0.870 5.192 -14.840 1.00 85.69 223 ASP A O 1
ATOM 1769 N N . ASP A 1 224 ? -2.423 6.487 -13.881 1.00 83.88 224 ASP A N 1
ATOM 1770 C CA . ASP A 1 224 ? -2.358 7.532 -14.905 1.00 83.88 224 ASP A CA 1
ATOM 1771 C C . ASP A 1 224 ? -1.062 8.350 -14.843 1.00 83.88 224 ASP A C 1
ATOM 1773 O O . ASP A 1 224 ? -0.439 8.587 -15.885 1.00 83.88 224 ASP A O 1
ATOM 1777 N N . ALA A 1 225 ? -0.580 8.690 -13.645 1.00 80.19 225 ALA A N 1
ATOM 1778 C CA . ALA A 1 225 ? 0.718 9.339 -13.458 1.00 80.19 225 ALA A CA 1
ATOM 1779 C C . ALA A 1 225 ? 1.864 8.477 -14.026 1.00 80.19 225 ALA A C 1
ATOM 1781 O O . ALA A 1 225 ? 2.748 8.974 -14.740 1.00 80.19 225 ALA A O 1
ATOM 1782 N N . MET A 1 226 ? 1.807 7.161 -13.795 1.00 78.12 226 MET A N 1
ATOM 1783 C CA . MET A 1 226 ? 2.786 6.207 -14.321 1.00 78.12 226 MET A CA 1
ATOM 1784 C C . MET A 1 226 ? 2.693 6.048 -15.847 1.00 78.12 226 MET A C 1
ATOM 1786 O O . MET A 1 226 ? 3.731 5.987 -16.520 1.00 78.12 226 MET A O 1
ATOM 1790 N N . LYS A 1 227 ? 1.485 6.050 -16.432 1.00 81.00 227 LYS A N 1
ATOM 1791 C CA . LYS A 1 227 ? 1.296 6.037 -17.899 1.00 81.00 227 LYS A CA 1
ATOM 1792 C C . LYS A 1 227 ? 1.845 7.297 -18.565 1.00 81.00 227 LYS A C 1
ATOM 1794 O O . LYS A 1 227 ? 2.519 7.187 -19.593 1.00 81.00 227 LYS A O 1
ATOM 1799 N N . MET A 1 228 ? 1.592 8.479 -17.994 1.00 75.44 228 MET A N 1
ATOM 1800 C CA . MET A 1 228 ? 2.064 9.756 -18.548 1.00 75.44 228 MET A CA 1
ATOM 1801 C C . MET A 1 228 ? 3.594 9.797 -18.634 1.00 75.44 228 MET A C 1
ATOM 1803 O O . MET A 1 228 ? 4.155 10.104 -19.690 1.00 75.44 228 MET A O 1
ATOM 1807 N N . ARG A 1 229 ? 4.284 9.397 -17.558 1.00 68.69 229 ARG A N 1
ATOM 1808 C CA . ARG A 1 229 ? 5.752 9.278 -17.549 1.00 68.69 229 ARG A CA 1
ATOM 1809 C C . ARG A 1 229 ? 6.228 8.203 -18.527 1.00 68.69 229 ARG A C 1
ATOM 1811 O O . ARG A 1 229 ? 7.139 8.462 -19.310 1.00 68.69 229 ARG A O 1
ATOM 1818 N N . GLY A 1 230 ? 5.587 7.032 -18.548 1.00 66.38 230 GLY A N 1
ATOM 1819 C CA . GLY A 1 230 ? 5.937 5.934 -19.456 1.00 66.38 230 GLY A CA 1
ATOM 1820 C C . GLY A 1 230 ? 5.869 6.304 -20.944 1.00 66.38 230 GLY A C 1
ATOM 1821 O O . GLY A 1 230 ? 6.730 5.884 -21.722 1.00 66.38 230 GLY A O 1
ATOM 1822 N N . ASN A 1 231 ? 4.896 7.127 -21.342 1.00 65.00 231 ASN A N 1
ATOM 1823 C CA . ASN A 1 231 ? 4.767 7.604 -22.720 1.00 65.00 231 ASN A CA 1
ATOM 1824 C C . ASN A 1 231 ? 5.794 8.688 -23.079 1.00 65.00 231 ASN A C 1
ATOM 1826 O O . ASN A 1 231 ? 6.290 8.687 -24.206 1.00 65.00 231 ASN A O 1
ATOM 1830 N N . SER A 1 232 ? 6.175 9.551 -22.130 1.00 62.56 232 SER A N 1
ATOM 1831 C CA . SER A 1 232 ? 7.225 10.562 -22.339 1.00 62.56 232 SER A CA 1
ATOM 1832 C C . SER A 1 232 ? 8.569 9.921 -22.719 1.00 62.56 232 SER A C 1
ATOM 1834 O O . SER A 1 232 ? 9.229 10.347 -23.667 1.00 62.56 232 SER A O 1
ATOM 1836 N N . PHE A 1 233 ? 8.934 8.803 -22.080 1.00 55.69 233 PHE A N 1
ATOM 1837 C CA . PHE A 1 233 ? 10.183 8.102 -22.401 1.00 55.69 233 PHE A CA 1
ATOM 1838 C C . PHE A 1 233 ? 10.148 7.354 -23.739 1.00 55.69 233 PHE A C 1
ATOM 1840 O O . PHE A 1 233 ? 11.183 7.249 -24.394 1.00 55.69 233 PHE A O 1
ATOM 1847 N N . ARG A 1 234 ? 8.981 6.887 -24.210 1.00 54.66 234 ARG A N 1
ATOM 1848 C CA . ARG A 1 234 ? 8.873 6.271 -25.547 1.00 54.66 234 ARG A CA 1
ATOM 1849 C C . ARG A 1 234 ? 9.198 7.258 -26.674 1.00 54.66 234 ARG A C 1
ATOM 1851 O O . ARG A 1 234 ? 9.760 6.836 -27.679 1.00 54.66 234 ARG A O 1
ATOM 1858 N N . GLY A 1 235 ? 8.919 8.551 -26.496 1.00 49.81 235 GLY A N 1
ATOM 1859 C CA . GLY A 1 235 ? 9.249 9.586 -27.484 1.00 49.81 235 GLY A CA 1
ATOM 1860 C C . GLY A 1 235 ? 10.752 9.844 -27.640 1.00 49.81 235 GLY A C 1
ATOM 1861 O O . GLY A 1 235 ? 11.214 10.130 -28.741 1.00 49.81 235 GLY A O 1
ATOM 1862 N N . VAL A 1 236 ? 11.538 9.679 -26.570 1.00 50.47 236 VAL A N 1
ATOM 1863 C CA . VAL A 1 236 ? 12.976 10.014 -26.567 1.00 50.47 236 VAL A CA 1
ATOM 1864 C C . VAL A 1 236 ? 13.822 8.957 -27.291 1.00 50.47 236 VAL A C 1
ATOM 1866 O O . VAL A 1 236 ? 14.778 9.302 -27.981 1.00 50.47 236 VAL A O 1
ATOM 1869 N N . TYR A 1 237 ? 13.451 7.674 -27.223 1.00 47.12 237 TYR A N 1
ATOM 1870 C CA . TYR A 1 237 ? 14.208 6.608 -27.898 1.00 47.12 237 TYR A CA 1
ATOM 1871 C C . TYR A 1 237 ? 13.948 6.519 -29.407 1.00 47.12 237 TYR A C 1
ATOM 1873 O O . TYR A 1 237 ? 14.812 6.050 -30.147 1.00 47.12 237 TYR A O 1
ATOM 1881 N N . VAL A 1 238 ? 12.799 7.002 -29.888 1.00 46.34 238 VAL A N 1
ATOM 1882 C CA . VAL A 1 238 ? 12.481 6.985 -31.327 1.00 46.34 238 VAL A CA 1
ATOM 1883 C C . VAL A 1 238 ? 13.263 8.065 -32.089 1.00 46.34 238 VAL A C 1
ATOM 1885 O O . VAL A 1 238 ? 13.594 7.872 -33.257 1.00 46.34 238 VAL A O 1
ATOM 1888 N N . VAL A 1 239 ? 13.661 9.158 -31.428 1.00 48.16 239 VAL A N 1
ATOM 1889 C CA . VAL A 1 239 ? 14.438 10.244 -32.058 1.00 48.16 239 VAL A CA 1
ATOM 1890 C C . VAL A 1 239 ? 15.935 9.899 -32.192 1.00 48.16 239 VAL A C 1
ATOM 1892 O O . VAL A 1 239 ? 16.619 10.450 -33.049 1.00 48.16 239 VAL A O 1
ATOM 1895 N N . GLY A 1 240 ? 16.450 8.930 -31.425 1.00 43.47 240 GLY A N 1
ATOM 1896 C CA . GLY A 1 240 ? 17.871 8.545 -31.440 1.00 43.47 240 GLY A CA 1
ATOM 1897 C C . GLY A 1 240 ? 18.295 7.528 -32.509 1.00 43.47 240 GLY A C 1
ATOM 1898 O O . GLY A 1 240 ? 19.491 7.311 -32.687 1.00 43.47 240 GLY A O 1
ATOM 1899 N N . LEU A 1 241 ? 17.358 6.895 -33.227 1.00 47.03 241 LEU A N 1
ATOM 1900 C CA . LEU A 1 241 ? 17.668 5.855 -34.228 1.00 47.03 241 LEU A CA 1
ATOM 1901 C C . LEU A 1 241 ? 17.443 6.294 -35.683 1.00 47.03 241 LEU A C 1
ATOM 1903 O O . LEU A 1 241 ? 17.622 5.498 -36.603 1.00 47.03 241 LEU A O 1
ATOM 1907 N N . SER A 1 242 ? 17.122 7.569 -35.914 1.00 48.84 242 SER A N 1
ATOM 1908 C CA . SER A 1 242 ? 16.958 8.138 -37.253 1.00 48.84 242 SER A CA 1
ATOM 1909 C C . SER A 1 242 ? 17.953 9.273 -37.507 1.00 48.84 242 SER A C 1
ATOM 1911 O O . SER A 1 242 ? 17.584 10.442 -37.483 1.00 48.84 242 SER A O 1
ATOM 1913 N N . SER A 1 243 ? 19.223 8.944 -37.759 1.00 47.34 243 SER A N 1
ATOM 1914 C CA . SER A 1 243 ? 20.026 9.569 -38.832 1.00 47.34 243 SER A CA 1
ATOM 1915 C C . SER A 1 243 ? 21.500 9.150 -38.767 1.00 47.34 243 SER A C 1
ATOM 1917 O O . SER A 1 243 ? 22.330 9.739 -38.088 1.00 47.34 243 SER A O 1
ATOM 1919 N N . SER A 1 244 ? 21.856 8.167 -39.591 1.00 49.69 244 SER A N 1
ATOM 1920 C CA . SER A 1 244 ? 23.173 8.151 -40.230 1.00 49.69 244 SER A CA 1
ATOM 1921 C C . SER A 1 244 ? 22.966 7.937 -41.725 1.00 49.69 244 SER A C 1
ATOM 1923 O O . SER A 1 244 ? 23.032 6.825 -42.241 1.00 49.69 244 SER A O 1
ATOM 1925 N N . ARG A 1 245 ? 22.624 9.029 -42.420 1.00 46.41 245 ARG A N 1
ATOM 1926 C CA . ARG A 1 245 ? 22.806 9.176 -43.868 1.00 46.41 245 ARG A CA 1
ATOM 1927 C C . ARG A 1 245 ? 23.196 10.621 -44.184 1.00 46.41 245 ARG A C 1
ATOM 1929 O O . ARG A 1 245 ? 22.364 11.512 -44.196 1.00 46.41 245 ARG A O 1
ATOM 1936 N N . SER A 1 246 ? 24.497 10.782 -44.417 1.00 52.94 246 SER A N 1
ATOM 1937 C CA . SER A 1 246 ? 25.136 11.599 -45.456 1.00 52.94 246 SER A CA 1
ATOM 1938 C C . SER A 1 246 ? 24.695 13.059 -45.683 1.00 52.94 246 SER A C 1
ATOM 1940 O O . SER A 1 246 ? 23.673 13.330 -46.296 1.00 52.94 246 SER A O 1
ATOM 1942 N N . SER A 1 247 ? 25.639 13.955 -45.363 1.00 53.69 247 SER A N 1
ATOM 1943 C CA . SER A 1 247 ? 26.070 15.146 -46.126 1.00 53.69 247 SER A CA 1
ATOM 1944 C C . SER A 1 247 ? 25.064 16.261 -46.464 1.00 53.69 247 SER A C 1
ATOM 1946 O O . SER A 1 247 ? 24.345 16.181 -47.452 1.00 53.69 247 SER A O 1
ATOM 1948 N N . SER A 1 248 ? 25.179 17.400 -45.776 1.00 51.72 248 SER A N 1
ATOM 1949 C CA . SER A 1 248 ? 25.572 18.700 -46.361 1.00 51.72 248 SER A CA 1
ATOM 1950 C C . SER A 1 248 ? 25.385 19.810 -45.318 1.00 51.72 248 SER A C 1
ATOM 1952 O O . SER A 1 248 ? 24.446 19.794 -44.530 1.00 51.72 248 SER A O 1
ATOM 1954 N N . ARG A 1 249 ? 26.330 20.750 -45.287 1.00 53.12 249 ARG A N 1
ATOM 1955 C CA . ARG A 1 249 ? 26.450 21.849 -44.319 1.00 53.12 249 ARG A CA 1
ATOM 1956 C C . ARG A 1 249 ? 25.273 22.829 -44.398 1.00 53.12 249 ARG A C 1
ATOM 1958 O O . ARG A 1 249 ? 24.963 23.315 -45.480 1.00 53.12 249 ARG A O 1
ATOM 1965 N N . SER A 1 250 ? 24.741 23.233 -43.243 1.00 47.81 250 SER A N 1
ATOM 1966 C CA . SER A 1 250 ? 24.182 24.572 -42.972 1.00 47.81 250 SER A CA 1
ATOM 1967 C C . SER A 1 250 ? 24.119 24.807 -41.450 1.00 47.81 250 SER A C 1
ATOM 1969 O O . SER A 1 250 ? 23.917 23.840 -40.712 1.00 47.81 250 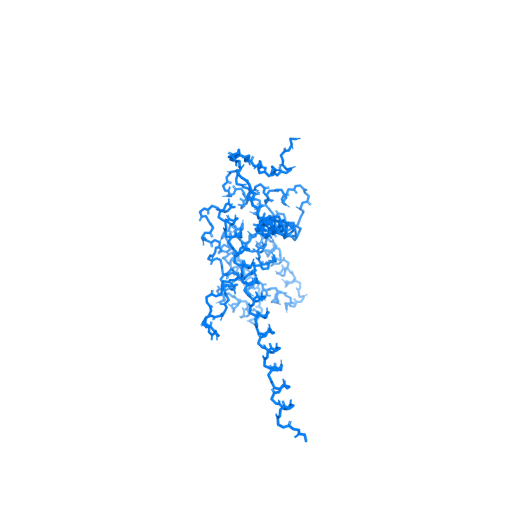SER A O 1
ATOM 1971 N N . PRO A 1 251 ? 24.346 26.038 -40.953 1.00 50.00 251 PRO A N 1
ATOM 1972 C CA . PRO A 1 251 ? 24.410 26.322 -39.522 1.00 50.00 251 PRO A CA 1
ATOM 1973 C C . PRO A 1 251 ? 23.022 26.299 -38.863 1.00 50.00 251 PRO A C 1
ATOM 1975 O O . PRO A 1 251 ? 22.033 26.773 -39.415 1.00 50.00 251 PRO A O 1
ATOM 1978 N N . LEU A 1 252 ? 22.997 25.714 -37.667 1.00 39.22 252 LEU A N 1
ATOM 1979 C CA . LEU A 1 252 ? 21.837 25.415 -36.832 1.00 39.22 252 LEU A CA 1
ATOM 1980 C C . LEU A 1 252 ? 21.126 26.682 -36.332 1.00 39.22 252 LEU A C 1
ATOM 1982 O O . LEU A 1 252 ? 21.709 27.472 -35.593 1.00 39.22 252 LEU A O 1
ATOM 1986 N N . ALA A 1 253 ? 19.834 26.802 -36.642 1.00 40.53 253 ALA A N 1
ATOM 1987 C CA . ALA A 1 253 ? 18.884 27.516 -35.799 1.00 40.53 253 ALA A CA 1
ATOM 1988 C C . ALA A 1 253 ? 18.388 26.538 -34.722 1.00 40.53 253 ALA A C 1
ATOM 1990 O O . ALA A 1 253 ? 17.782 25.512 -35.033 1.00 40.53 253 ALA A O 1
ATOM 1991 N N . VAL A 1 254 ? 18.681 26.833 -33.455 1.00 41.78 254 VAL A N 1
ATOM 1992 C CA . VAL A 1 254 ? 18.157 26.091 -32.303 1.00 41.78 254 VAL A CA 1
ATOM 1993 C C . VAL A 1 254 ? 16.690 26.479 -32.132 1.00 41.78 254 VAL A C 1
ATOM 1995 O O . VAL A 1 254 ? 16.375 27.513 -31.550 1.00 41.78 254 VAL A O 1
ATOM 1998 N N . ILE A 1 255 ? 15.785 25.664 -32.671 1.00 38.94 255 ILE A N 1
ATOM 1999 C CA . ILE A 1 255 ? 14.358 25.747 -32.356 1.00 38.94 255 ILE A CA 1
ATOM 2000 C C . ILE A 1 255 ? 14.143 24.887 -31.113 1.00 38.94 255 ILE A C 1
ATOM 2002 O O . ILE A 1 255 ? 14.118 23.659 -31.184 1.00 38.94 255 ILE A O 1
ATOM 2006 N N . ALA A 1 256 ? 14.042 25.542 -29.959 1.00 37.47 256 ALA A N 1
ATOM 2007 C CA . ALA A 1 256 ? 13.551 24.917 -28.744 1.00 37.47 256 ALA A CA 1
ATOM 2008 C C . ALA A 1 256 ? 12.073 24.562 -28.952 1.00 37.47 256 ALA A C 1
ATOM 2010 O O . ALA A 1 256 ? 11.221 25.444 -29.054 1.00 37.47 256 ALA A O 1
ATOM 2011 N N . SER A 1 257 ? 11.767 23.270 -29.051 1.00 39.03 257 SER A N 1
ATOM 2012 C CA . SER A 1 257 ? 10.388 22.789 -29.043 1.00 39.03 257 SER A CA 1
ATOM 2013 C C . SER A 1 257 ? 9.762 23.103 -27.677 1.00 39.03 257 SER A C 1
ATOM 2015 O O . SER A 1 257 ? 10.336 22.705 -26.659 1.00 39.03 257 SER A O 1
ATOM 2017 N N . PRO A 1 258 ? 8.613 23.797 -27.609 1.00 37.34 258 PRO A N 1
ATOM 2018 C CA . PRO A 1 258 ? 7.936 24.035 -26.343 1.00 37.34 258 PRO A CA 1
ATOM 2019 C C . PRO A 1 258 ? 7.469 22.702 -25.745 1.00 37.34 258 PRO A C 1
ATOM 2021 O O . PRO A 1 258 ? 6.904 21.853 -26.437 1.00 37.34 258 PRO A O 1
ATOM 2024 N N . LEU A 1 259 ? 7.735 22.519 -24.451 1.00 39.31 259 LEU A N 1
ATOM 2025 C CA . LEU A 1 259 ? 7.220 21.402 -23.662 1.00 39.31 259 LEU A CA 1
ATOM 2026 C C . LEU A 1 259 ? 5.681 21.366 -23.750 1.00 39.31 259 LEU A C 1
ATOM 2028 O O . LEU A 1 259 ? 5.052 22.427 -23.719 1.00 39.31 259 LEU A O 1
ATOM 2032 N N . PRO A 1 260 ? 5.056 20.176 -23.829 1.00 40.59 260 PRO A N 1
ATOM 2033 C CA . PRO A 1 260 ? 3.606 20.061 -23.790 1.00 40.59 260 PRO A CA 1
ATOM 2034 C C . PRO A 1 260 ? 3.093 20.564 -22.437 1.00 40.59 260 PRO A C 1
ATOM 2036 O O . PRO A 1 260 ? 3.431 20.028 -21.382 1.00 40.59 260 PRO A O 1
ATOM 2039 N N . VAL A 1 261 ? 2.282 21.617 -22.483 1.00 43.41 261 VAL A N 1
ATOM 2040 C CA . VAL A 1 261 ? 1.582 22.162 -21.319 1.00 43.41 261 VAL A CA 1
ATOM 2041 C C . VAL A 1 261 ? 0.517 21.140 -20.893 1.00 43.41 261 VAL A C 1
ATOM 2043 O O . VAL A 1 261 ? -0.250 20.690 -21.749 1.00 43.41 261 VAL A O 1
ATOM 2046 N N . PRO A 1 262 ? 0.452 20.719 -19.618 1.00 42.06 262 PRO A N 1
ATOM 2047 C CA . PRO A 1 262 ? -0.593 19.810 -19.161 1.00 42.06 262 PRO A CA 1
ATOM 2048 C C . PRO A 1 262 ? -1.970 20.480 -19.281 1.00 42.06 262 PRO A C 1
ATOM 2050 O O . PRO A 1 262 ? -2.174 21.597 -18.816 1.00 42.06 262 PRO A O 1
ATOM 2053 N N . PHE A 1 263 ? -2.916 19.763 -19.890 1.00 44.53 263 PHE A N 1
ATOM 2054 C CA . PHE A 1 263 ? -4.271 20.200 -20.267 1.00 44.53 263 PHE A CA 1
ATOM 2055 C C . PHE A 1 263 ? -5.223 20.533 -19.093 1.00 44.53 263 PHE A C 1
ATOM 2057 O O . PHE A 1 263 ? -6.415 20.717 -19.306 1.00 44.53 263 PHE A O 1
ATOM 2064 N N . TRP A 1 264 ? -4.721 20.621 -17.859 1.00 48.97 264 TRP A N 1
ATOM 2065 C CA . TRP A 1 264 ? -5.520 20.765 -16.633 1.00 48.97 264 TRP A CA 1
ATOM 2066 C C . TRP A 1 264 ? -5.266 22.098 -15.921 1.00 48.97 264 TRP A C 1
ATOM 2068 O O . TRP A 1 264 ? -5.099 22.148 -14.708 1.00 48.97 264 TRP A O 1
ATOM 2078 N N . CYS A 1 265 ? -5.221 23.181 -16.694 1.00 38.81 265 CYS A N 1
ATOM 2079 C CA . CYS A 1 265 ? -5.385 24.545 -16.200 1.00 38.81 265 CYS A CA 1
ATOM 2080 C C . CYS A 1 265 ? -6.264 25.302 -17.202 1.00 38.81 265 CYS A C 1
ATOM 2082 O O . CYS A 1 265 ? -5.775 25.960 -18.120 1.00 38.81 265 CYS A O 1
ATOM 2084 N N . SER A 1 266 ? -7.577 25.189 -17.049 1.00 34.66 266 SER A N 1
ATOM 2085 C CA . SER A 1 266 ? -8.506 26.239 -17.460 1.00 34.66 266 SER A CA 1
ATOM 2086 C C . SER A 1 266 ? -9.482 26.460 -16.304 1.00 34.66 266 SER A C 1
ATOM 2088 O O . SER A 1 266 ? -9.856 25.468 -15.676 1.00 34.66 266 SER A O 1
ATOM 2090 N N . PRO A 1 267 ? -9.769 27.727 -15.961 1.00 51.50 267 PRO A N 1
ATOM 2091 C CA . PRO A 1 267 ? -10.630 28.091 -14.840 1.00 51.50 267 PRO A CA 1
ATOM 2092 C C . PRO A 1 267 ? -12.079 27.642 -15.041 1.00 51.50 267 PRO A C 1
ATOM 2094 O O . PRO A 1 267 ? -12.502 27.509 -16.214 1.00 51.50 267 PRO A O 1
#

Solvent-accessible surface area (backbone atoms only — not comparable to full-atom values): 15759 Å² total; per-residue (Å²): 134,60,70,69,58,57,51,54,53,52,53,52,51,52,51,51,54,49,53,52,50,50,51,54,51,52,51,52,49,53,54,51,55,56,30,54,52,49,42,51,54,49,51,53,46,41,39,64,38,49,45,83,56,35,63,59,56,63,61,36,65,74,53,50,68,51,46,55,83,41,89,79,74,55,104,59,96,63,71,58,66,71,78,55,53,72,57,50,36,49,53,51,53,52,70,20,38,73,84,60,58,67,52,46,56,52,49,51,51,52,51,50,51,56,46,60,75,73,44,96,67,54,71,69,60,47,53,53,52,54,56,52,70,71,54,93,51,74,77,59,44,58,54,53,49,52,51,52,57,68,70,55,64,90,45,75,74,44,48,53,49,44,50,52,49,51,54,49,47,44,62,64,72,32,49,54,63,52,46,45,52,42,40,52,53,30,45,67,72,40,64,86,89,26,64,38,34,55,50,51,47,64,43,50,46,92,85,56,80,38,57,70,52,34,41,52,36,43,32,51,51,50,54,48,55,52,48,55,55,57,54,58,56,58,58,59,62,62,65,74,76,71,80,93,75,83,90,81,93,77,87,84,79,86,76,81,76,80,76,85,75,75,93,85,79,75,136

Secondary structure (DSSP, 8-state):
--HHHHHHHHHHHHHHHHHHHHHHHHHHHHHHHHHHHHHHHHHHHHHHHHGGGHHHHHHSHHHHHHS-GGGGT-S---------HHHHHHHHHHHHS-STHHHHHHHHHHHHHHHHHHS---HHHHHHHHHHHT---HHHHHHHHHHHHHHS---HHHHHHHHHHHHHHHHHH--HHHHHHHHHHHHHTSPTT-HHHHHHHHHHSSS--SHHHHHHHHHHHHHHHHHHHHHHHHHHHHHTTS--------PPP---PPPPPPS----

Mean predicted aligned error: 14.92 Å

Foldseek 3Di:
DDPVVVVVVVVVVVVVVVVVVVVVVVVVVVLLVLLVLLVVLVLVLLCLQFPPCSVVLCVPVLNVPLQDPCVPPDPDPDGNSDDQLLSVLVSLLVLLQPPCVVVLLVLLVVLLVVLVVPDPDDPVLVVQSVVLNPDPDRPVSVVSVVVSLVPFDPDPRSVVVSVSSVVSVCVSVDPQVVSLVSSLVSLVPGDPPRPNSVQLCVLSPDDPSGPVSSSVSSSVSVVVSSVVSSVVVVVVVVVVPPDDDDDDDDDDDDDDDDDDDPPPDDD

Sequence (267 aa):
MSLSTIISVSLGLILIYYALGLIVNATTQIIKISFDLRARALSEMLVDVMGEKSQDFMQLGLIQTLKPLSKRLINQEKGVSEIPKRTFSLSILELLQPEDNQYLVTAVHLALNRILDKFALDNATRQKIEKLLEYDNDEDLLTQLRDVIRSLPDEEKVRDLRTALLNTLDLLLGSPESQLARIQAGIQQLPEGSKARKALENAIDFGVDDVDQARTRIEAWYDDAMKMRGNSFRGVYVVGLSSSRSSSRSPLAVIASPLPVPFWCSP

Radius of gyration: 29.31 Å; Cα contacts (8 Å, |Δi|>4): 134; chains: 1; bounding box: 62×68×82 Å

pLDDT: mean 72.9, std 15.64, range [34.66, 98.12]